Protein AF-0000000066115917 (afdb_homodimer)

Solvent-accessible surface area (backbone atoms only — not comparable to full-atom values): 18324 Å² total; per-residue (Å²): 130,66,67,65,58,53,52,50,52,55,49,51,35,50,51,53,24,38,53,52,45,23,69,76,66,63,39,46,58,45,72,60,54,67,45,59,52,72,75,45,76,56,96,54,30,35,33,27,35,58,51,84,79,58,59,51,49,31,39,32,43,48,77,53,40,45,39,40,31,35,76,51,72,34,78,56,72,41,45,55,53,78,76,54,49,69,44,38,52,52,36,38,49,46,37,40,75,24,65,30,52,22,33,34,39,41,31,32,57,81,72,74,43,39,32,39,44,42,50,67,56,52,52,50,49,33,72,73,66,70,51,61,58,47,46,47,66,54,46,72,73,73,34,51,70,60,52,75,36,93,95,66,22,51,44,54,68,58,50,53,52,52,50,52,53,50,63,70,70,104,130,66,66,66,59,50,54,48,51,55,50,51,34,51,52,53,25,39,53,53,44,23,68,74,68,63,38,45,59,46,71,60,56,67,46,60,51,73,75,43,77,55,94,55,30,36,34,29,36,58,51,84,78,57,59,49,50,32,39,32,42,48,77,52,41,45,38,39,31,37,79,52,71,33,79,56,73,40,46,56,53,79,76,55,48,70,44,37,52,51,37,38,49,46,37,40,76,25,64,30,50,22,34,34,39,43,33,32,58,81,72,75,43,39,33,40,45,42,51,67,56,53,52,51,48,33,73,73,66,71,53,62,59,46,46,47,67,55,46,72,74,72,34,52,71,61,50,76,35,93,97,67,25,51,44,54,68,60,50,54,51,54,51,52,52,50,62,71,71,104

InterPro domains:
  IPR004612 Holliday junction resolvase RecU [MF_00130] (1-170)
  IPR004612 Holliday junction resolvase RecU [PF03838] (7-161)
  IPR004612 Holliday junction resolvase RecU [cd22354] (10-164)
  IPR011335 Restriction endonuclease type II-like [SSF52980] (8-163)
  IPR011856 tRNA endonuclease-like domain superfamily [G3DSA:3.40.1350.10] (7-166)

Radius of gyration: 21.75 Å; Cα contacts (8 Å, |Δi|>4): 579; chains: 2; bounding box: 39×63×51 Å

Organism: Ureaplasma parvum serovar 3 (strain ATCC 700970) (NCBI:txid273119)

Nearest PDB structures (foldseek):
  1y1o-assembly1_D  TM=8.744E-01  e=2.842E-13  Geobacillus stearothermophilus
  2fco-assembly1_A  TM=8.350E-01  e=7.244E-12  Geobacillus kaustophilus HTA426
  1ob8-assembly1_A  TM=5.727E-01  e=3.811E-04  Saccharolobus solfataricus
  1ob9-assembly1_A-2  TM=5.437E-01  e=2.774E-04  Saccharolobus solfataricus
  1ob8-assembly2_B  TM=5.588E-01  e=7.662E-04  Saccha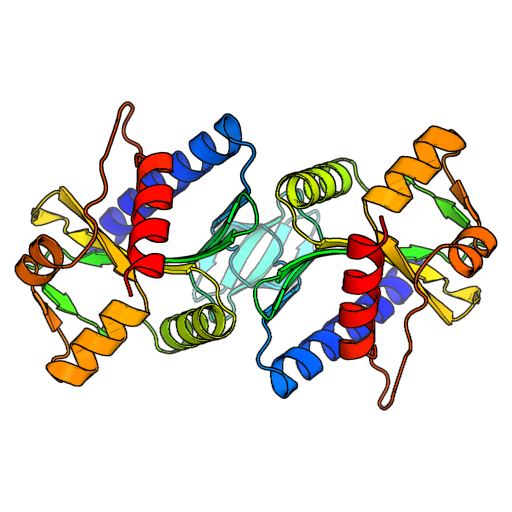rolobus solfataricus

Foldseek 3Di:
DCQVVVVVVVVVQAQVQQVVCCVVQVWFKDFDDFDWDFDDDDPNDTDTHTDDDQEAGMWIDDPHAIEGEHEEEDQDQKDFQVVQPPSHLVRLVVCVVVVHFYWYWYAHPNVRWIWIDTNVNVVVVCVVPVDRIGGNVCRVVPTHTWDADPPGHTPVVVVVVVSVVVVVVD/DCQVVVVVVVVVQAVVQQVVCCVVQVWFKDFDDFDWDFDDDDPNDTDTHTDDDQEAGMWIDDPHAIEGEHEEEDQDQKDFQVVQPPSHLVRLVVCVVVVHWYWYWYAHPNVRWIWIDTSVNVVVVCVVPVDRIGGNVCRVVPTHTWDADPPGHTPVVVVVVVSVVVVVVD

Sequence (340 aa):
MNNKNNGMHLEVLINKSISLFNLQYQAFFKKRCVDIIIKNIDNSYVQGKIKQKSETDYYGFYKGDYFDFEAKQTNKNSFLIKQIQPHQLAHLYLIHKNSGFSFLIICFINYNLYFIITFQQLINYYQKTKRKSIPFQWFKDQCIELEIIFPGVINFKKMINDLKLKYYDDMNNKNNGMHLEVLINKSISLFNLQYQAFFKKRCVDIIIKNIDNSYVQGKIKQKSETDYYGFYKGDYFDFEAKQTNKNSFLIKQIQPHQLAHLYLIHKNSGFSFLIICFINYNLYFIITFQQLINYYQKTKRKSIPFQWFKDQCIELEIIFPGVINFKKMINDLKLKYYDD

pLDDT: mean 94.61, std 9.77, range [35.84, 98.81]

Secondary structure (DSSP, 8-state):
--HHHHHHHHHHHHHHHHHHHHHHHT-EEEEPPP-EEEEEEETTEEEEEEPPP-S-SEEEEETTEEEEEEEEEESSSEEEGGGS-HHHHHHHHHHHHTT-EEEEEEEEGGGTEEEEEEHHHHHHHHHHH--SEEEHHHHHHHSEEPPEETTTEE-HHHHHHHHHHHHHH-/--HHHHHHHHHHHHHHHHHHHHHHHT-EEEEPPPPEEEEEEETTEEEEEEPPP-S-SEEEEETTEEEEEEEEEESSSEEEGGGS-HHHHHHHHHHHHTT-EEEEEEEEGGGTEEEEEEHHHHHHHHHHH--SEEEHHHHHHHSEEPPEETTTEE-HHHHHHHHHHHHHH-

Structure (mmCIF, N/CA/C/O backbone):
data_AF-0000000066115917-model_v1
#
loop_
_entity.id
_entity.type
_entity.pdbx_description
1 polymer 'Holliday junction resolvase RecU'
#
loop_
_atom_site.group_PDB
_atom_site.id
_atom_site.type_symbol
_atom_site.label_atom_id
_atom_site.label_alt_id
_atom_site.label_comp_id
_atom_site.label_asym_id
_atom_site.label_entity_id
_atom_site.label_seq_id
_atom_site.pdbx_PDB_ins_code
_atom_site.Cartn_x
_atom_site.Cartn_y
_atom_site.Cartn_z
_atom_site.occupancy
_atom_site.B_iso_or_equiv
_atom_site.auth_seq_id
_atom_site.auth_comp_id
_atom_site.auth_asym_id
_atom_site.auth_atom_id
_atom_site.pdbx_PDB_model_num
ATOM 1 N N . MET A 1 1 ? 10.43 -14.586 -31.125 1 37.12 1 MET A N 1
ATOM 2 C CA . MET A 1 1 ? 9.562 -13.484 -31.531 1 37.12 1 MET A CA 1
ATOM 3 C C . MET A 1 1 ? 8.289 -13.453 -30.672 1 37.12 1 MET A C 1
ATOM 5 O O . MET A 1 1 ? 7.812 -12.375 -30.312 1 37.12 1 MET A O 1
ATOM 9 N N . ASN A 1 2 ? 7.66 -14.641 -30.359 1 41.94 2 ASN A N 1
ATOM 10 C CA . ASN A 1 2 ? 6.32 -14.992 -29.906 1 41.94 2 ASN A CA 1
ATOM 11 C C . ASN A 1 2 ? 6.125 -14.688 -28.422 1 41.94 2 ASN A C 1
ATOM 13 O O . ASN A 1 2 ? 5.008 -14.414 -27.984 1 41.94 2 ASN A O 1
ATOM 17 N N . ASN A 1 3 ? 7.254 -14.703 -27.672 1 47.34 3 ASN A N 1
ATOM 18 C CA . ASN A 1 3 ? 7.152 -14.633 -26.219 1 47.34 3 ASN A CA 1
ATOM 19 C C . ASN A 1 3 ? 6.66 -13.266 -25.766 1 47.34 3 ASN A C 1
ATOM 21 O O . ASN A 1 3 ? 5.871 -13.164 -24.812 1 47.34 3 ASN A O 1
ATOM 25 N N . LYS A 1 4 ? 7.059 -12.211 -26.359 1 53.56 4 LYS A N 1
ATOM 26 C CA . LYS A 1 4 ? 6.684 -10.844 -25.984 1 53.56 4 LYS A CA 1
ATOM 27 C C . LYS A 1 4 ? 5.188 -10.617 -26.188 1 53.56 4 LYS A C 1
ATOM 29 O O . LYS A 1 4 ? 4.547 -9.953 -25.359 1 53.56 4 LYS A O 1
ATOM 34 N N . ASN A 1 5 ? 4.625 -11.18 -27.219 1 54.66 5 ASN A N 1
ATOM 35 C CA . ASN A 1 5 ? 3.213 -11.023 -27.547 1 54.66 5 ASN A CA 1
ATOM 36 C C . ASN A 1 5 ? 2.312 -11.68 -26.5 1 54.66 5 ASN A C 1
ATOM 38 O O . ASN A 1 5 ? 1.271 -11.125 -26.141 1 54.66 5 ASN A O 1
ATOM 42 N N . ASN A 1 6 ? 2.854 -12.859 -25.984 1 61.34 6 ASN A N 1
ATOM 43 C CA . ASN A 1 6 ? 2.035 -13.57 -25.016 1 61.34 6 ASN A CA 1
ATOM 44 C C . ASN A 1 6 ? 1.954 -12.82 -23.688 1 61.34 6 ASN A C 1
ATOM 46 O O . ASN A 1 6 ? 0.9 -12.789 -23.047 1 61.34 6 ASN A O 1
ATOM 50 N N . GLY A 1 7 ? 2.945 -12.141 -23.391 1 73.06 7 GLY A N 1
ATOM 51 C CA . GLY A 1 7 ? 2.945 -11.297 -22.203 1 73.06 7 GLY A CA 1
ATOM 52 C C . GLY A 1 7 ? 1.931 -10.172 -22.266 1 73.06 7 GLY A C 1
ATOM 53 O O . GLY A 1 7 ? 1.263 -9.867 -21.281 1 73.06 7 GLY A O 1
ATOM 54 N N . MET A 1 8 ? 1.738 -9.773 -23.422 1 79.88 8 MET A N 1
ATOM 55 C CA . MET A 1 8 ? 0.798 -8.68 -23.641 1 79.88 8 MET A CA 1
ATOM 56 C C . MET A 1 8 ? -0.641 -9.148 -23.469 1 79.88 8 MET A C 1
ATOM 58 O O . MET A 1 8 ? -1.468 -8.438 -22.906 1 79.88 8 MET A O 1
ATOM 62 N N . HIS A 1 9 ? -0.882 -10.398 -23.828 1 89.69 9 HIS A N 1
ATOM 63 C CA . HIS A 1 9 ? -2.24 -10.922 -23.703 1 89.69 9 HIS A CA 1
ATOM 64 C C . HIS A 1 9 ? -2.637 -11.102 -22.25 1 89.69 9 HIS A C 1
ATOM 66 O O . HIS A 1 9 ? -3.742 -10.734 -21.844 1 89.69 9 HIS A O 1
ATOM 72 N N . LEU A 1 10 ? -1.708 -11.656 -21.438 1 95.44 10 LEU A N 1
ATOM 73 C CA . LEU A 1 10 ? -1.977 -11.852 -20.016 1 95.44 10 LEU A CA 1
ATOM 74 C C . LEU A 1 10 ? -2.199 -10.516 -19.328 1 95.44 10 LEU A C 1
ATOM 76 O O . LEU A 1 10 ? -3.137 -10.367 -18.531 1 95.44 10 LEU A O 1
ATOM 80 N N . GLU A 1 11 ? -1.397 -9.578 -19.672 1 96.19 11 GLU A N 1
ATOM 81 C CA . GLU A 1 11 ? -1.521 -8.242 -19.094 1 96.19 11 GLU A CA 1
ATOM 82 C C . GLU A 1 11 ? -2.861 -7.605 -19.453 1 96.19 11 GLU A C 1
ATOM 84 O O . GLU A 1 11 ? -3.533 -7.027 -18.594 1 96.19 11 GLU A O 1
ATOM 89 N N . VAL A 1 12 ? -3.26 -7.672 -20.703 1 96.5 12 VAL A N 1
ATOM 90 C CA . VAL A 1 12 ? -4.531 -7.121 -21.172 1 96.5 12 VAL A CA 1
ATOM 91 C C . VAL A 1 12 ? -5.684 -7.781 -20.406 1 96.5 12 VAL A C 1
ATOM 93 O O . VAL A 1 12 ? -6.598 -7.098 -19.938 1 96.5 12 VAL A O 1
ATOM 96 N N . LEU A 1 13 ? -5.621 -9.125 -20.25 1 97.69 13 LEU A N 1
ATOM 97 C CA . LEU A 1 13 ? -6.645 -9.883 -19.547 1 97.69 13 LEU A CA 1
ATOM 98 C C . LEU A 1 13 ? -6.766 -9.398 -18.094 1 97.69 13 LEU A C 1
ATOM 100 O O . LEU A 1 13 ? -7.867 -9.102 -17.625 1 97.69 13 LEU A O 1
ATOM 104 N N . ILE A 1 14 ? -5.637 -9.266 -17.422 1 98.31 14 ILE A N 1
ATOM 105 C CA . ILE A 1 14 ? -5.629 -8.891 -16 1 98.31 14 ILE A CA 1
ATOM 106 C C . ILE A 1 14 ? -6.098 -7.445 -15.852 1 98.31 14 ILE A C 1
ATOM 108 O O . ILE A 1 14 ? -6.934 -7.148 -14.992 1 98.31 14 ILE A O 1
ATOM 112 N N . ASN A 1 15 ? -5.637 -6.562 -16.719 1 98.06 15 ASN A N 1
ATOM 113 C CA . ASN A 1 15 ? -6.016 -5.152 -16.641 1 98.06 15 ASN A CA 1
ATOM 114 C C . ASN A 1 15 ? -7.512 -4.961 -16.875 1 98.06 15 ASN A C 1
ATOM 116 O O . ASN A 1 15 ? -8.164 -4.191 -16.156 1 98.06 15 ASN A O 1
ATOM 120 N N . LYS A 1 16 ? -8.031 -5.652 -17.859 1 98.06 16 LYS A N 1
ATOM 121 C CA . LYS A 1 16 ? -9.469 -5.574 -18.125 1 98.06 16 LYS A CA 1
ATOM 122 C C . LYS A 1 16 ? -10.273 -6.125 -16.953 1 98.06 16 LYS A C 1
ATOM 124 O O . LYS A 1 16 ? -11.305 -5.562 -16.578 1 98.06 16 LYS A O 1
ATOM 129 N N . SER A 1 17 ? -9.812 -7.23 -16.359 1 98.62 17 SER A N 1
ATOM 130 C CA . SER A 1 17 ? -10.492 -7.859 -15.227 1 98.62 17 SER A CA 1
ATOM 131 C C . SER A 1 17 ? -10.508 -6.934 -14.016 1 98.62 17 SER A C 1
ATOM 133 O O . SER A 1 17 ? -11.539 -6.789 -13.352 1 98.62 17 SER A O 1
ATOM 135 N N . ILE A 1 18 ? -9.375 -6.293 -13.812 1 98.31 18 ILE A N 1
ATOM 136 C CA . ILE A 1 18 ? -9.242 -5.363 -12.695 1 98.31 18 ILE A CA 1
ATOM 137 C C . ILE A 1 18 ? -10.172 -4.172 -12.898 1 98.31 18 ILE A C 1
ATOM 139 O O . ILE A 1 18 ? -10.883 -3.77 -11.977 1 98.31 18 ILE A O 1
ATOM 143 N N . SER A 1 19 ? -10.172 -3.645 -14.094 1 97.94 19 SER A N 1
ATOM 144 C CA . SER A 1 19 ? -11 -2.482 -14.391 1 97.94 19 SER A CA 1
ATOM 145 C C . SER A 1 19 ? -12.477 -2.777 -14.141 1 97.94 19 SER A C 1
ATOM 147 O O . SER A 1 19 ? -13.164 -1.994 -13.492 1 97.94 19 SER A O 1
ATOM 149 N N . LEU A 1 20 ? -12.938 -3.898 -14.594 1 98 20 LEU A N 1
ATOM 150 C CA . LEU A 1 20 ? -14.336 -4.281 -14.422 1 98 20 LEU A CA 1
ATOM 151 C C . LEU A 1 20 ? -14.648 -4.543 -12.953 1 98 20 LEU A C 1
ATOM 153 O O . LEU A 1 20 ? -15.703 -4.145 -12.453 1 98 20 LEU A O 1
ATOM 157 N N . PHE A 1 21 ? -13.781 -5.176 -12.273 1 98.5 21 PHE A N 1
ATOM 158 C CA . PHE A 1 21 ? -14 -5.488 -10.859 1 98.5 21 PHE A CA 1
ATO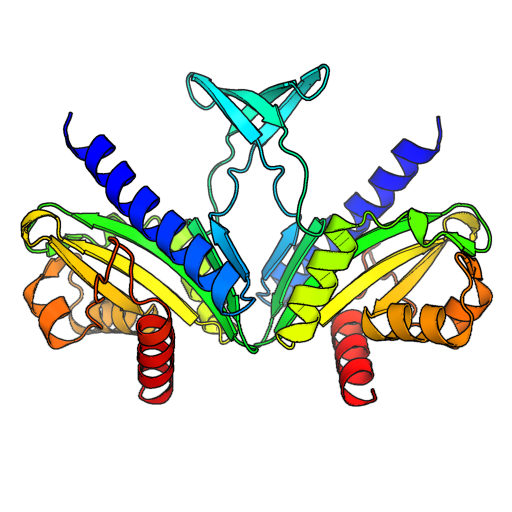M 159 C C . PHE A 1 21 ? -14.047 -4.215 -10.023 1 98.5 21 PHE A C 1
ATOM 161 O O . PHE A 1 21 ? -14.914 -4.062 -9.164 1 98.5 21 PHE A O 1
ATOM 168 N N . ASN A 1 22 ? -13.094 -3.359 -10.273 1 98.38 22 ASN A N 1
ATOM 169 C CA . ASN A 1 22 ? -13.07 -2.084 -9.57 1 98.38 22 ASN A CA 1
ATOM 170 C C . ASN A 1 22 ? -14.398 -1.337 -9.727 1 98.38 22 ASN A C 1
ATOM 172 O O . ASN A 1 22 ? -14.945 -0.82 -8.75 1 98.38 22 ASN A O 1
ATOM 176 N N . LEU A 1 23 ? -14.828 -1.271 -10.938 1 97.31 23 LEU A N 1
ATOM 177 C CA . LEU A 1 23 ? -16.062 -0.54 -11.25 1 97.31 23 LEU A CA 1
ATOM 178 C C . LEU A 1 23 ? -17.266 -1.184 -10.57 1 97.31 23 LEU A C 1
ATOM 180 O O . LEU A 1 23 ? -18.078 -0.49 -9.969 1 97.31 23 LEU A O 1
ATOM 184 N N . GLN A 1 24 ? -17.375 -2.475 -10.547 1 97.31 24 GLN A N 1
ATOM 185 C CA . GLN A 1 24 ? -18.547 -3.207 -10.078 1 97.31 24 GLN A CA 1
ATOM 186 C C . GLN A 1 24 ? -18.594 -3.24 -8.555 1 97.31 24 GLN A C 1
ATOM 188 O O . GLN A 1 24 ? -19.672 -3.184 -7.957 1 97.31 24 GLN A O 1
ATOM 193 N N . TYR A 1 25 ? -17.422 -3.303 -7.941 1 97.94 25 TYR A N 1
ATOM 194 C CA . TYR A 1 25 ? -17.422 -3.582 -6.512 1 97.94 25 TYR A CA 1
ATOM 195 C C . TYR A 1 25 ? -16.75 -2.453 -5.738 1 97.94 25 TYR A C 1
ATOM 197 O O . TYR A 1 25 ? -16.531 -2.566 -4.527 1 97.94 25 TYR A O 1
ATOM 205 N N . GLN A 1 26 ? -16.344 -1.363 -6.375 1 97.38 26 GLN A N 1
ATOM 206 C CA . GLN A 1 26 ? -15.664 -0.231 -5.754 1 97.38 26 GLN A CA 1
ATOM 207 C C . GLN A 1 26 ? -14.391 -0.68 -5.035 1 97.38 26 GLN A C 1
ATOM 209 O O . GLN A 1 26 ? -14.164 -0.314 -3.879 1 97.38 26 GLN A O 1
ATOM 214 N N . ALA A 1 27 ? -13.688 -1.571 -5.676 1 98.38 27 ALA A N 1
ATOM 215 C CA . ALA A 1 27 ? -12.391 -2.043 -5.188 1 98.38 27 ALA A CA 1
ATOM 216 C C . ALA A 1 27 ? -11.25 -1.199 -5.75 1 98.38 27 ALA A C 1
ATOM 218 O O . ALA A 1 27 ? -11.477 -0.324 -6.59 1 98.38 27 ALA A O 1
ATOM 219 N N . PHE A 1 28 ? -10.141 -1.394 -5.16 1 98.38 28 PHE A N 1
ATOM 220 C CA . PHE A 1 28 ? -8.953 -0.727 -5.684 1 98.38 28 PHE A CA 1
ATOM 221 C C . PHE A 1 28 ? -7.871 -1.742 -6.035 1 98.38 28 PHE A C 1
ATOM 223 O O . PHE A 1 28 ? -7.199 -2.275 -5.148 1 98.38 28 PHE A O 1
ATOM 230 N N . PHE A 1 29 ? -7.695 -2.029 -7.285 1 98.5 29 PHE A N 1
ATOM 231 C CA . PHE A 1 29 ? -6.602 -2.805 -7.855 1 98.5 29 PHE A CA 1
ATOM 232 C C . PHE A 1 29 ? -5.938 -2.047 -9 1 98.5 29 PHE A C 1
ATOM 234 O O . PHE A 1 29 ? -6.605 -1.354 -9.766 1 98.5 29 PHE A O 1
ATOM 241 N N . LYS A 1 30 ? -4.637 -2.238 -9.133 1 97.12 30 LYS A N 1
ATOM 242 C CA . LYS A 1 30 ? -3.926 -1.502 -10.18 1 97.12 30 LYS A CA 1
ATOM 243 C C . LYS A 1 30 ? -2.584 -2.158 -10.5 1 97.12 30 LYS A C 1
ATOM 245 O O . LYS A 1 30 ? -1.953 -2.75 -9.617 1 97.12 30 LYS A O 1
ATOM 250 N N . LYS A 1 31 ? -2.293 -2.025 -11.766 1 97.31 31 LYS A N 1
ATOM 251 C CA . LYS A 1 31 ? -0.907 -2.309 -12.133 1 97.31 31 LYS A CA 1
ATOM 252 C C . LYS A 1 31 ? 0.024 -1.2 -11.648 1 97.31 31 LYS A C 1
ATOM 254 O O . LYS A 1 31 ? -0.279 -0.016 -11.805 1 97.31 31 LYS A O 1
ATOM 259 N N . ARG A 1 32 ? 1.188 -1.581 -11.062 1 96.88 32 ARG A N 1
ATOM 260 C CA . ARG A 1 32 ? 2.16 -0.594 -10.602 1 96.88 32 ARG A CA 1
ATOM 261 C C . ARG A 1 32 ? 2.787 0.147 -11.781 1 96.88 32 ARG A C 1
ATOM 263 O O . ARG A 1 32 ? 3.102 -0.46 -12.805 1 96.88 32 ARG A O 1
ATOM 270 N N . CYS A 1 33 ? 2.969 1.467 -11.562 1 95.31 33 CYS A N 1
ATOM 271 C CA . CYS A 1 33 ? 3.67 2.266 -12.562 1 95.31 33 CYS A CA 1
ATOM 272 C C . CYS A 1 33 ? 5.164 1.964 -12.555 1 95.31 33 CYS A C 1
ATOM 274 O O . CYS A 1 33 ? 5.719 1.601 -11.516 1 95.31 33 CYS A O 1
ATOM 276 N N . VAL A 1 34 ? 5.68 2.125 -13.664 1 93.5 34 VAL A N 1
ATOM 277 C CA . VAL A 1 34 ? 7.121 1.921 -13.773 1 93.5 34 VAL A CA 1
ATOM 278 C C . VAL A 1 34 ? 7.859 3.047 -13.047 1 93.5 34 VAL A C 1
ATOM 280 O O . VAL A 1 34 ? 7.488 4.215 -13.164 1 93.5 34 VAL A O 1
ATOM 283 N N . ASP A 1 35 ? 8.852 2.727 -12.328 1 94.31 35 ASP A N 1
ATOM 284 C CA . ASP A 1 35 ? 9.672 3.709 -11.625 1 94.31 35 ASP A CA 1
ATOM 285 C C . ASP A 1 35 ? 10.672 4.367 -12.57 1 94.31 35 ASP A C 1
ATOM 287 O O . ASP A 1 35 ? 11.586 3.707 -13.078 1 94.31 35 ASP A O 1
ATOM 291 N N . ILE A 1 36 ? 10.508 5.656 -12.773 1 94.5 36 ILE A N 1
ATOM 292 C CA . ILE A 1 36 ? 11.336 6.371 -13.734 1 94.5 36 ILE A CA 1
ATOM 293 C C . ILE A 1 36 ? 12.039 7.535 -13.039 1 94.5 36 ILE A C 1
ATOM 295 O O . ILE A 1 36 ? 11.398 8.336 -12.359 1 94.5 36 ILE A O 1
ATOM 299 N N . ILE A 1 37 ? 13.336 7.551 -13.086 1 94.62 37 ILE A N 1
ATOM 300 C CA . ILE A 1 37 ? 14.086 8.734 -12.672 1 94.62 37 ILE A CA 1
ATOM 301 C C . ILE A 1 37 ? 13.977 9.812 -13.75 1 94.62 37 ILE A C 1
ATOM 303 O O . ILE A 1 37 ? 14.586 9.703 -14.812 1 94.62 37 ILE A O 1
ATOM 307 N N . ILE A 1 38 ? 13.289 10.781 -13.492 1 93.69 38 ILE A N 1
ATOM 308 C CA . ILE A 1 38 ? 13.047 11.836 -14.469 1 93.69 38 ILE A CA 1
ATOM 309 C C . ILE A 1 38 ? 14.273 12.727 -14.586 1 93.69 38 ILE A C 1
ATOM 311 O O . ILE A 1 38 ? 14.758 13.266 -13.586 1 93.69 38 ILE A O 1
ATOM 315 N N . LYS A 1 39 ? 14.766 12.93 -15.734 1 94.38 39 LYS A N 1
ATOM 316 C CA . LYS A 1 39 ? 15.945 13.75 -16 1 94.38 39 LYS A CA 1
ATOM 317 C C . LYS A 1 39 ? 15.555 15.148 -16.469 1 94.38 39 LYS A C 1
ATOM 319 O O . LYS A 1 39 ? 16.25 16.125 -16.172 1 94.38 39 LYS A O 1
ATOM 324 N N . ASN A 1 40 ? 14.547 15.164 -17.297 1 92.88 40 ASN A N 1
ATOM 325 C CA . ASN A 1 40 ? 14.039 16.422 -17.828 1 92.88 40 ASN A CA 1
ATOM 326 C C . ASN A 1 40 ? 12.516 16.406 -17.969 1 92.88 40 ASN A C 1
ATOM 328 O O . ASN A 1 40 ? 11.93 15.375 -18.297 1 92.88 40 ASN A O 1
ATOM 332 N N . ILE A 1 41 ? 11.953 17.531 -17.688 1 91.38 41 ILE A N 1
ATOM 333 C CA . ILE A 1 41 ? 10.508 17.672 -17.844 1 91.38 41 ILE A CA 1
ATOM 334 C C . ILE A 1 41 ? 10.195 18.938 -18.625 1 91.38 41 ILE A C 1
ATOM 336 O O . ILE A 1 41 ? 10.789 20 -18.375 1 91.38 41 ILE A O 1
ATOM 340 N N . ASP A 1 42 ? 9.391 18.781 -19.672 1 91.88 42 ASP A N 1
ATOM 341 C CA . ASP A 1 42 ? 8.914 19.906 -20.453 1 91.88 42 ASP A CA 1
ATOM 342 C C . ASP A 1 42 ? 7.422 19.766 -20.75 1 91.88 42 ASP A C 1
ATOM 344 O O . ASP A 1 42 ? 7.023 19 -21.625 1 91.88 42 ASP A O 1
ATOM 348 N N . ASN A 1 43 ? 6.59 20.594 -20.172 1 90.88 43 ASN A N 1
ATOM 349 C CA . ASN A 1 43 ? 5.148 20.594 -20.391 1 90.88 43 ASN A CA 1
ATOM 350 C C . ASN A 1 43 ? 4.559 19.203 -20.25 1 90.88 43 ASN A C 1
ATOM 352 O O . ASN A 1 43 ? 3.883 18.719 -21.156 1 90.88 43 ASN A O 1
ATOM 356 N N . SER A 1 44 ? 4.879 18.469 -19.344 1 89.38 44 SER A N 1
ATOM 357 C CA . SER A 1 44 ? 4.363 17.156 -18.969 1 89.38 44 SER A CA 1
ATOM 358 C C . SER A 1 44 ? 5.047 16.047 -19.766 1 89.38 44 SER A C 1
ATOM 360 O O . SER A 1 44 ? 4.754 14.859 -19.578 1 89.38 44 SER A O 1
ATOM 362 N N . TYR A 1 45 ? 5.914 16.547 -20.688 1 92.31 45 TYR A N 1
ATOM 363 C CA . TYR A 1 45 ? 6.742 15.547 -21.359 1 92.31 45 TYR A CA 1
ATOM 364 C C . TYR A 1 45 ? 8.039 15.305 -20.594 1 92.31 45 TYR A C 1
ATOM 366 O O . TYR A 1 45 ? 8.68 16.25 -20.125 1 92.31 45 TYR A O 1
ATOM 374 N N . VAL A 1 46 ? 8.391 13.984 -20.531 1 93.25 46 VAL A N 1
ATOM 375 C CA . VAL A 1 46 ? 9.531 13.695 -19.672 1 93.25 46 VAL A CA 1
ATOM 376 C C . VAL A 1 46 ? 10.547 12.852 -20.422 1 93.25 46 VAL A C 1
ATOM 378 O O . VAL A 1 46 ? 10.188 12.117 -21.359 1 93.25 46 VAL A O 1
ATOM 381 N N . GLN A 1 47 ? 11.711 13.094 -20.078 1 95.19 47 GLN A N 1
ATOM 382 C CA . GLN A 1 47 ? 12.82 12.195 -20.375 1 95.19 47 GLN A CA 1
ATOM 383 C C . GLN A 1 47 ? 13.43 11.641 -19.094 1 95.19 47 GLN A C 1
ATOM 385 O O . GLN A 1 47 ? 13.633 12.383 -18.125 1 95.19 47 GLN A O 1
ATOM 390 N N . GLY A 1 48 ? 13.57 10.367 -19.125 1 95.25 48 GLY A N 1
ATOM 391 C CA . GLY A 1 48 ? 14.109 9.766 -17.906 1 95.25 48 GLY A CA 1
ATOM 392 C C . GLY A 1 48 ? 14.656 8.367 -18.125 1 95.25 48 GLY A C 1
ATOM 393 O O . GLY A 1 48 ? 14.781 7.914 -19.266 1 95.25 48 GLY A O 1
ATOM 394 N N . LYS A 1 49 ? 15.078 7.809 -17.016 1 96 49 LYS A N 1
ATOM 395 C CA . LYS A 1 49 ? 1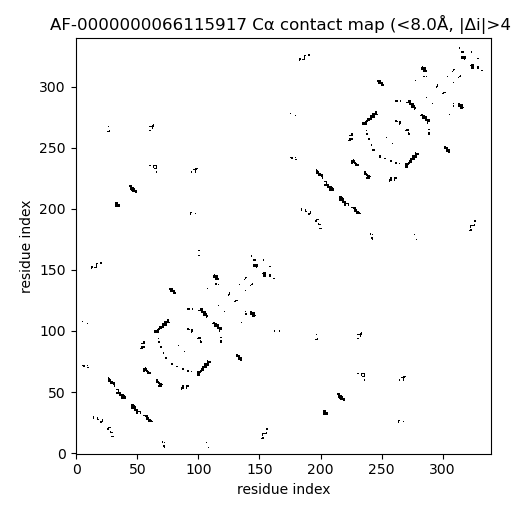5.617 6.453 -17.031 1 96 49 LYS A CA 1
ATOM 396 C C . LYS A 1 49 ? 14.812 5.535 -16.109 1 96 49 LYS A C 1
ATOM 398 O O . LYS A 1 49 ? 14.516 5.891 -14.969 1 96 49 LYS A O 1
ATOM 403 N N . ILE A 1 50 ? 14.469 4.371 -16.641 1 94 50 ILE A N 1
ATOM 404 C CA . ILE A 1 50 ? 13.711 3.391 -15.875 1 94 50 ILE A CA 1
ATOM 405 C C . ILE A 1 50 ? 14.594 2.812 -14.773 1 94 50 ILE A C 1
ATOM 407 O O . ILE A 1 50 ? 15.734 2.418 -15.023 1 94 50 ILE A O 1
ATOM 411 N N . LYS A 1 51 ? 14.008 2.842 -13.547 1 92.81 51 LYS A N 1
ATOM 412 C CA . LYS A 1 51 ? 14.695 2.205 -12.422 1 92.81 51 LYS A CA 1
ATOM 413 C C . LYS A 1 51 ? 14.383 0.713 -12.367 1 92.81 51 LYS A C 1
ATOM 415 O O . LYS A 1 51 ? 13.328 0.275 -12.828 1 92.81 51 LYS A O 1
ATOM 420 N N . GLN A 1 52 ? 15.312 -0.007 -11.727 1 87.62 52 GLN A N 1
ATOM 421 C CA . GLN A 1 52 ? 15.078 -1.431 -11.508 1 87.62 52 GLN A CA 1
ATOM 422 C C . GLN A 1 52 ? 13.875 -1.655 -10.594 1 87.62 52 GLN A C 1
ATOM 424 O O . GLN A 1 52 ? 13.734 -0.981 -9.57 1 87.62 52 GLN A O 1
ATOM 429 N N . LYS A 1 53 ? 13.102 -2.621 -10.984 1 86.12 53 LYS A N 1
ATOM 430 C CA . LYS A 1 53 ? 11.891 -2.957 -10.242 1 86.12 53 LYS A CA 1
ATOM 431 C C . LYS A 1 53 ? 12.234 -3.609 -8.906 1 86.12 53 LYS A C 1
ATOM 433 O O . LYS A 1 53 ? 13.18 -4.398 -8.812 1 86.12 53 LYS A O 1
ATOM 438 N N . SER A 1 54 ? 11.352 -3.246 -7.824 1 89.88 54 SER A N 1
ATOM 439 C CA . SER A 1 54 ? 11.555 -3.889 -6.527 1 89.88 54 SER A CA 1
ATOM 440 C C . SER A 1 54 ? 10.289 -4.578 -6.047 1 89.88 54 SER A C 1
ATOM 442 O O . SER A 1 54 ? 10.328 -5.379 -5.109 1 89.88 54 SER A O 1
ATOM 444 N N . GLU A 1 55 ? 9.188 -4.27 -6.703 1 96.44 55 GLU A N 1
ATOM 445 C CA . GLU A 1 55 ? 7.898 -4.809 -6.277 1 96.44 55 GLU A CA 1
ATOM 446 C C . GLU A 1 55 ? 7.273 -5.676 -7.363 1 96.44 55 GLU A C 1
ATOM 448 O O . GLU A 1 55 ? 7.801 -5.758 -8.477 1 96.44 55 GLU A O 1
ATOM 453 N N . THR A 1 56 ? 6.234 -6.371 -7.035 1 98.06 56 THR A N 1
ATOM 454 C CA . THR A 1 56 ? 5.438 -7.102 -8.008 1 98.06 56 THR A CA 1
ATOM 455 C C . THR A 1 56 ? 4.66 -6.141 -8.906 1 98.06 56 THR A C 1
ATOM 457 O O . THR A 1 56 ? 4.598 -4.941 -8.625 1 98.06 56 THR A O 1
ATOM 460 N N . ASP A 1 57 ? 3.992 -6.66 -9.891 1 96.94 57 ASP A N 1
ATOM 461 C CA . ASP A 1 57 ? 3.396 -5.84 -10.938 1 96.94 57 ASP A CA 1
ATOM 462 C C . ASP A 1 57 ? 2.041 -5.289 -10.508 1 96.94 57 ASP A C 1
ATOM 464 O O . ASP A 1 57 ? 1.612 -4.234 -10.977 1 96.94 57 ASP A O 1
ATOM 468 N N . TYR A 1 58 ? 1.348 -6.043 -9.594 1 98.5 58 TYR A N 1
ATOM 469 C CA . TYR A 1 58 ? -0.031 -5.668 -9.297 1 98.5 58 TYR A CA 1
ATOM 470 C C . TYR A 1 58 ? -0.267 -5.609 -7.793 1 98.5 58 TYR A C 1
ATOM 472 O O . TYR A 1 58 ? 0.358 -6.352 -7.031 1 98.5 58 TYR A O 1
ATOM 480 N N . TYR A 1 59 ? -1.129 -4.73 -7.418 1 98.56 59 TYR A N 1
ATOM 481 C CA . TYR A 1 59 ? -1.582 -4.68 -6.031 1 98.56 59 TYR A CA 1
ATOM 482 C C . TYR A 1 59 ? -3.01 -4.148 -5.945 1 98.56 59 TYR A C 1
ATOM 484 O O . TYR A 1 59 ? -3.553 -3.646 -6.93 1 98.56 59 TYR A O 1
ATOM 492 N N . GLY A 1 60 ? -3.604 -4.391 -4.777 1 98.25 60 GLY A N 1
ATOM 493 C CA . GLY A 1 60 ? -4.969 -3.918 -4.594 1 98.25 60 GLY A CA 1
ATOM 494 C C . GLY A 1 60 ? -5.453 -4.039 -3.162 1 98.25 60 GLY A C 1
ATOM 495 O O . GLY A 1 60 ? -4.75 -4.578 -2.307 1 98.25 60 GLY A O 1
ATOM 496 N N . PHE A 1 61 ? -6.555 -3.461 -2.959 1 98.19 61 PHE A N 1
ATOM 497 C CA . PHE A 1 61 ? -7.191 -3.361 -1.652 1 98.19 61 PHE A CA 1
ATOM 498 C C . PHE A 1 61 ? -8.711 -3.457 -1.781 1 98.19 61 PHE A C 1
ATOM 500 O O . PHE A 1 61 ? -9.312 -2.75 -2.588 1 98.19 61 PHE A O 1
ATOM 507 N N . TYR A 1 62 ? -9.281 -4.422 -1.044 1 98.31 62 TYR A N 1
ATOM 508 C CA . TYR A 1 62 ? -10.711 -4.684 -1.158 1 98.31 62 TYR A CA 1
ATOM 509 C C . TYR A 1 62 ? -11.266 -5.23 0.15 1 98.31 62 TYR A C 1
ATOM 511 O O . TYR A 1 62 ? -10.789 -6.242 0.666 1 98.31 62 TYR A O 1
ATOM 519 N N . LYS A 1 63 ? -12.188 -4.547 0.729 1 97.31 63 LYS A N 1
ATOM 520 C CA . LYS A 1 63 ? -12.906 -4.941 1.934 1 97.31 63 LYS A CA 1
ATOM 521 C C . LYS A 1 63 ? -11.945 -5.32 3.053 1 97.31 63 LYS A C 1
ATOM 523 O O . LYS A 1 63 ? -12.078 -6.387 3.658 1 97.31 63 LYS A O 1
ATOM 528 N N . GLY A 1 64 ? -10.906 -4.57 3.24 1 97.31 64 GLY A N 1
ATOM 529 C CA . GLY A 1 64 ? -10.008 -4.738 4.375 1 97.31 64 GLY A CA 1
ATOM 530 C C . GLY A 1 64 ? -8.812 -5.617 4.07 1 97.31 64 GLY A C 1
ATOM 531 O O . GLY A 1 64 ? -7.934 -5.793 4.914 1 97.31 64 GLY A O 1
ATOM 532 N N . ASP A 1 65 ? -8.805 -6.133 2.838 1 97.69 65 ASP A N 1
ATOM 533 C CA . ASP A 1 65 ? -7.734 -7.062 2.488 1 97.69 65 ASP A CA 1
ATOM 534 C C . ASP A 1 65 ? -6.781 -6.445 1.465 1 97.69 65 ASP A C 1
ATOM 536 O O . ASP A 1 65 ? -7.223 -5.777 0.528 1 97.69 65 ASP A O 1
ATOM 540 N N . TYR A 1 66 ? -5.488 -6.676 1.729 1 98.31 66 TYR A N 1
ATOM 541 C CA . TYR A 1 66 ? -4.457 -6.223 0.803 1 98.31 66 TYR A CA 1
ATOM 542 C C . TYR A 1 66 ? -3.947 -7.371 -0.054 1 98.31 66 TYR A C 1
ATOM 544 O O . TYR A 1 66 ? -3.678 -8.461 0.456 1 98.31 66 TYR A O 1
ATOM 552 N N . PHE A 1 67 ? -3.891 -7.109 -1.373 1 98.62 67 PHE A N 1
ATOM 553 C CA . PHE A 1 67 ? -3.447 -8.094 -2.35 1 98.62 67 PHE A CA 1
ATOM 554 C C . PHE A 1 67 ? -2.219 -7.598 -3.102 1 98.62 67 PHE A C 1
ATOM 556 O O . PHE A 1 67 ? -2.141 -6.426 -3.469 1 98.62 67 PHE A O 1
ATOM 563 N N . ASP A 1 68 ? -1.244 -8.414 -3.297 1 98.69 68 ASP A N 1
ATOM 564 C CA . ASP A 1 68 ? -0.016 -8.133 -4.031 1 98.69 68 ASP A CA 1
ATOM 565 C C . ASP A 1 68 ? 0.418 -9.336 -4.863 1 98.69 68 ASP A C 1
ATOM 567 O O . ASP A 1 68 ? 0.587 -10.438 -4.328 1 98.69 68 ASP A O 1
ATOM 571 N N . PHE A 1 69 ? 0.563 -9.078 -6.262 1 98.81 69 PHE A N 1
ATOM 572 C CA . PHE A 1 69 ? 0.811 -10.297 -7.027 1 98.81 69 PHE A CA 1
ATOM 573 C C . PHE A 1 69 ? 1.566 -9.984 -8.312 1 98.81 69 PHE A C 1
ATOM 575 O O . PHE A 1 69 ? 1.608 -8.828 -8.75 1 98.81 69 PHE A O 1
ATOM 582 N N . GLU A 1 70 ? 2.172 -10.969 -8.82 1 98.38 70 GLU A N 1
ATOM 583 C CA . GLU A 1 70 ? 2.914 -10.992 -10.078 1 98.38 70 GLU A CA 1
ATOM 584 C C . GLU A 1 70 ? 2.293 -11.969 -11.07 1 98.38 70 GLU A C 1
ATOM 586 O O . GLU A 1 70 ? 1.766 -13.016 -10.672 1 98.38 70 GLU A O 1
ATOM 591 N N . ALA A 1 71 ? 2.301 -11.57 -12.32 1 98.31 71 ALA A N 1
ATOM 592 C CA . ALA A 1 71 ? 1.788 -12.461 -13.359 1 98.31 71 ALA A CA 1
ATOM 593 C C . ALA A 1 71 ? 2.916 -12.969 -14.25 1 98.31 71 ALA A C 1
ATOM 595 O O . ALA A 1 71 ? 3.797 -12.203 -14.648 1 98.31 71 ALA A O 1
ATOM 596 N N . LYS A 1 72 ? 2.951 -14.234 -14.531 1 98 72 LYS A N 1
ATOM 597 C CA . LYS A 1 72 ? 3.912 -14.898 -15.414 1 98 72 LYS A CA 1
ATOM 598 C C . LYS A 1 72 ? 3.215 -15.867 -16.359 1 98 72 LYS A C 1
ATOM 600 O O . LYS A 1 72 ? 2.053 -16.219 -16.141 1 98 72 LYS A O 1
ATOM 605 N N . GLN A 1 73 ? 3.902 -16.234 -17.406 1 97.56 73 GLN A N 1
ATOM 606 C CA . GLN A 1 73 ? 3.357 -17.219 -18.344 1 97.56 73 GLN A CA 1
ATOM 607 C C . GLN A 1 73 ? 4.441 -18.188 -18.812 1 97.56 73 GLN A C 1
ATOM 609 O O . GLN A 1 73 ? 5.633 -17.891 -18.703 1 97.56 73 GLN A O 1
ATOM 614 N N . THR A 1 74 ? 4.023 -19.312 -19.234 1 97.56 74 THR A N 1
ATOM 615 C CA . THR A 1 74 ? 4.926 -20.297 -19.812 1 97.56 74 THR A CA 1
ATOM 616 C C . THR A 1 74 ? 4.246 -21.047 -20.953 1 97.56 74 THR A C 1
ATOM 618 O O . THR A 1 74 ? 3.035 -21.281 -20.922 1 97.56 74 THR A O 1
ATOM 621 N N . ASN A 1 75 ? 4.992 -21.406 -21.984 1 96.31 75 ASN A N 1
ATOM 622 C CA . ASN A 1 75 ? 4.504 -22.25 -23.078 1 96.31 75 ASN A CA 1
ATOM 623 C C . ASN A 1 75 ? 4.961 -23.703 -22.906 1 96.31 75 ASN A C 1
ATOM 625 O O . ASN A 1 75 ? 4.832 -24.5 -23.828 1 96.31 75 ASN A O 1
ATOM 629 N N . LYS A 1 76 ? 5.566 -23.969 -21.734 1 97 76 LYS A N 1
ATOM 630 C CA . LYS A 1 76 ? 6.023 -25.312 -21.391 1 97 76 LYS A CA 1
ATOM 631 C C . LYS A 1 76 ? 5.023 -26.016 -20.484 1 97 76 LYS A C 1
ATOM 633 O O . LYS A 1 76 ? 3.998 -25.453 -20.109 1 97 76 LYS A O 1
ATOM 638 N N . ASN A 1 77 ? 5.348 -27.328 -20.172 1 97.81 77 ASN A N 1
ATOM 639 C CA . ASN A 1 77 ? 4.484 -28.109 -19.297 1 97.81 77 ASN A CA 1
ATOM 640 C C . ASN A 1 77 ? 4.902 -27.969 -17.828 1 97.81 77 ASN A C 1
ATOM 642 O O . ASN A 1 77 ? 4.562 -28.828 -17.016 1 97.81 77 ASN A O 1
ATOM 646 N N . SER A 1 78 ? 5.707 -26.984 -17.562 1 98.44 78 SER A N 1
ATOM 647 C CA . SER A 1 78 ? 6.129 -26.641 -16.203 1 98.44 78 SER A CA 1
ATOM 648 C C . SER A 1 78 ? 6.5 -25.172 -16.078 1 98.44 78 SER A C 1
ATOM 650 O O . SER A 1 78 ? 6.715 -24.5 -17.094 1 98.44 78 SER A O 1
ATOM 652 N N . PHE A 1 79 ? 6.457 -24.75 -14.906 1 98.69 79 PHE A N 1
ATOM 653 C CA . PHE A 1 79 ? 6.855 -23.375 -14.609 1 98.69 79 PHE A CA 1
ATOM 654 C C . PHE A 1 79 ? 8.195 -23.344 -13.883 1 98.69 79 PHE A C 1
ATOM 656 O O . PHE A 1 79 ? 8.352 -23.969 -12.836 1 98.69 79 PHE A O 1
ATOM 663 N N . LEU A 1 80 ? 9.133 -22.594 -14.461 1 98.38 80 LEU A N 1
ATOM 664 C CA . LEU A 1 80 ? 10.438 -22.469 -13.836 1 98.38 80 LEU A CA 1
ATOM 665 C C . LEU A 1 80 ? 10.422 -21.406 -12.75 1 98.38 80 LEU A C 1
ATOM 667 O O . LEU A 1 80 ? 10.086 -20.25 -13.023 1 98.38 80 LEU A O 1
ATOM 671 N N . ILE A 1 81 ? 10.859 -21.75 -11.562 1 98.12 81 ILE A N 1
ATOM 672 C CA . ILE A 1 81 ? 10.844 -20.844 -10.422 1 98.12 81 ILE A CA 1
ATOM 673 C C . ILE A 1 81 ? 11.781 -19.672 -10.695 1 98.12 81 ILE A C 1
ATOM 675 O O . ILE A 1 81 ? 11.508 -18.531 -10.273 1 98.12 81 ILE A O 1
ATOM 679 N N . LYS A 1 82 ? 12.82 -19.797 -11.492 1 97 82 LYS A N 1
ATOM 680 C CA . LYS A 1 82 ? 13.805 -18.766 -11.82 1 97 82 LYS A CA 1
ATOM 681 C C . LYS A 1 82 ? 13.156 -17.625 -12.602 1 97 82 LYS A C 1
ATOM 683 O O . LYS A 1 82 ? 13.758 -16.562 -12.758 1 97 82 LYS A O 1
ATOM 688 N N . GLN A 1 83 ? 11.945 -17.875 -13.141 1 97.25 83 GLN A N 1
ATOM 689 C CA . GLN A 1 83 ? 11.211 -16.812 -13.828 1 97.25 83 GLN A CA 1
ATOM 690 C C . GLN A 1 83 ? 10.758 -15.727 -12.852 1 97.25 83 GLN A C 1
ATOM 692 O O . GLN A 1 83 ? 10.391 -14.625 -13.266 1 97.25 83 GLN A O 1
ATOM 697 N N . ILE A 1 84 ? 10.742 -16.078 -11.617 1 97.56 84 ILE A N 1
ATOM 698 C CA . ILE A 1 84 ? 10.453 -15.102 -10.578 1 97.56 84 ILE A CA 1
ATOM 699 C C . ILE A 1 84 ? 11.758 -14.43 -10.141 1 97.56 84 ILE A C 1
ATOM 701 O O . ILE A 1 84 ? 12.625 -15.07 -9.547 1 97.56 84 ILE A O 1
ATOM 705 N N . GLN A 1 85 ? 11.859 -13.141 -10.406 1 96.75 85 GLN A N 1
ATOM 706 C CA . GLN A 1 85 ? 13.078 -12.438 -10.008 1 96.75 85 GLN A CA 1
ATOM 707 C C . GLN A 1 85 ? 13.211 -12.383 -8.492 1 96.75 85 GLN A C 1
ATOM 709 O O . GLN A 1 85 ? 12.211 -12.297 -7.781 1 96.75 85 GLN A O 1
ATOM 714 N N . PRO A 1 86 ? 14.43 -12.367 -7.973 1 96.56 86 PRO A N 1
ATOM 715 C CA . PRO A 1 86 ? 14.648 -12.344 -6.523 1 96.56 86 PRO A CA 1
ATOM 716 C C . PRO A 1 86 ? 13.914 -11.203 -5.832 1 96.56 86 PRO A C 1
ATOM 718 O O . PRO A 1 86 ? 13.352 -11.391 -4.75 1 96.56 86 PRO A O 1
ATOM 721 N N . HIS A 1 87 ? 13.859 -10.008 -6.457 1 96.69 87 HIS A N 1
ATOM 722 C CA . HIS A 1 87 ? 13.188 -8.875 -5.832 1 96.69 87 HIS A CA 1
ATOM 723 C C . HIS A 1 87 ? 11.68 -9.086 -5.762 1 96.69 87 HIS A C 1
ATOM 725 O O . HIS A 1 87 ? 11.031 -8.625 -4.828 1 96.69 87 HIS A O 1
ATOM 731 N N . GLN A 1 88 ? 11.133 -9.773 -6.812 1 97.38 88 GLN A N 1
ATOM 732 C CA . GLN A 1 88 ? 9.711 -10.094 -6.781 1 97.38 88 GLN A CA 1
ATOM 733 C C . GLN A 1 88 ? 9.383 -11.047 -5.633 1 97.38 88 GLN A C 1
ATOM 735 O O . GLN A 1 88 ? 8.406 -10.852 -4.914 1 97.38 88 GLN A O 1
ATOM 740 N N . LEU A 1 89 ? 10.266 -12.07 -5.445 1 97.62 89 LEU A N 1
ATOM 741 C CA . LEU A 1 89 ? 10.086 -13.031 -4.367 1 97.62 89 LEU A CA 1
ATOM 742 C C . LEU A 1 89 ? 10.211 -12.359 -3.006 1 97.62 89 LEU A C 1
ATOM 744 O O . LEU A 1 89 ? 9.43 -12.633 -2.096 1 97.62 89 LEU A O 1
ATOM 748 N N . ALA A 1 90 ? 11.195 -11.516 -2.855 1 97.69 90 ALA A N 1
ATOM 749 C CA . ALA A 1 90 ? 11.398 -10.789 -1.605 1 97.69 90 ALA A CA 1
ATOM 750 C C . ALA A 1 90 ? 10.188 -9.93 -1.268 1 97.69 90 ALA A C 1
ATOM 752 O O . ALA A 1 90 ? 9.789 -9.836 -0.105 1 97.69 90 ALA A O 1
ATOM 753 N N . HIS A 1 91 ? 9.625 -9.305 -2.256 1 98.44 91 HIS A N 1
ATOM 754 C CA . HIS A 1 91 ? 8.453 -8.461 -2.035 1 98.44 91 HIS A CA 1
ATOM 755 C C . HIS A 1 91 ? 7.246 -9.297 -1.617 1 98.44 91 HIS A C 1
ATOM 757 O O . HIS A 1 91 ? 6.516 -8.914 -0.702 1 98.44 91 HIS A O 1
ATOM 763 N N . LEU A 1 92 ? 7.039 -10.406 -2.293 1 98.62 92 LEU A N 1
ATOM 764 C CA . LEU A 1 92 ? 5.945 -11.297 -1.927 1 98.62 92 LEU A CA 1
ATOM 765 C C . LEU A 1 92 ? 6.098 -11.781 -0.489 1 98.62 92 LEU A C 1
ATOM 767 O O . LEU A 1 92 ? 5.109 -11.883 0.241 1 98.62 92 LEU A O 1
ATOM 771 N N . TYR A 1 93 ? 7.266 -12.086 -0.088 1 98.38 93 TYR A N 1
ATOM 772 C CA . TYR A 1 93 ? 7.547 -12.484 1.286 1 98.38 93 TYR A CA 1
ATOM 773 C C . TYR A 1 93 ? 7.18 -11.375 2.264 1 98.38 93 TYR A C 1
ATOM 775 O O . TYR A 1 93 ? 6.551 -11.633 3.295 1 98.38 93 TYR A O 1
ATOM 783 N N . LEU A 1 94 ? 7.605 -10.18 1.929 1 98.5 94 LEU A N 1
ATOM 784 C CA . LEU A 1 94 ? 7.324 -9.016 2.771 1 98.5 94 LEU A CA 1
ATOM 785 C C . LEU A 1 94 ? 5.824 -8.859 2.992 1 98.5 94 LEU A C 1
ATOM 787 O O . LEU A 1 94 ? 5.379 -8.633 4.121 1 98.5 94 LEU A O 1
ATOM 791 N N . ILE A 1 95 ? 5.043 -8.969 1.945 1 98.56 95 ILE A N 1
ATOM 792 C CA . ILE A 1 95 ? 3.592 -8.828 2.016 1 98.56 95 ILE A CA 1
ATOM 793 C C . ILE A 1 95 ? 2.998 -9.961 2.844 1 98.56 95 ILE A C 1
ATOM 795 O O . ILE A 1 95 ? 2.123 -9.734 3.684 1 98.56 95 ILE A O 1
ATOM 799 N N . HIS A 1 96 ? 3.49 -11.172 2.611 1 97.94 96 HIS A N 1
ATOM 800 C CA . HIS A 1 96 ? 3.035 -12.336 3.363 1 97.94 96 HIS A CA 1
ATOM 801 C C . HIS A 1 96 ? 3.299 -12.164 4.855 1 97.94 96 HIS A C 1
ATOM 803 O O . HIS A 1 96 ? 2.424 -12.438 5.68 1 97.94 96 HIS A O 1
ATOM 809 N N . LYS A 1 97 ? 4.449 -11.688 5.191 1 97.5 97 LYS A N 1
ATOM 810 C CA . LYS A 1 97 ? 4.848 -11.5 6.582 1 97.5 97 LYS A CA 1
ATOM 811 C C . LYS A 1 97 ? 3.953 -10.477 7.281 1 97.5 97 LYS A C 1
ATOM 813 O O . LYS A 1 97 ? 3.76 -10.547 8.5 1 97.5 97 LYS A O 1
ATOM 818 N N . ASN A 1 98 ? 3.416 -9.578 6.52 1 97.88 98 ASN A N 1
ATOM 819 C CA . ASN A 1 98 ? 2.531 -8.555 7.07 1 97.88 98 ASN A CA 1
ATOM 820 C C . ASN A 1 98 ? 1.064 -8.961 6.941 1 97.88 98 ASN A C 1
ATOM 822 O O . ASN A 1 98 ? 0.176 -8.109 7.027 1 97.88 98 ASN A O 1
ATOM 826 N N . SER A 1 99 ? 0.758 -10.18 6.578 1 97 99 SER A N 1
ATOM 827 C CA . SER A 1 99 ? -0.581 -10.758 6.59 1 97 99 SER A CA 1
ATOM 828 C C . SER A 1 99 ? -1.386 -10.305 5.371 1 97 99 SER A C 1
ATOM 830 O O . SER A 1 99 ? -2.615 -10.227 5.434 1 97 99 SER A O 1
ATOM 832 N N . GLY A 1 100 ? -0.66 -9.938 4.301 1 98.12 100 GLY A N 1
ATOM 833 C CA . GLY A 1 100 ? -1.322 -9.664 3.035 1 98.12 100 GLY A CA 1
ATOM 834 C C . GLY A 1 100 ? -1.45 -10.891 2.154 1 98.12 100 GLY A C 1
ATOM 835 O O . GLY A 1 100 ? -0.777 -11.898 2.383 1 98.12 100 GLY A O 1
ATOM 836 N N . PHE A 1 101 ? -2.379 -10.836 1.241 1 98.44 101 PHE A N 1
ATOM 837 C CA . PHE A 1 101 ? -2.502 -11.898 0.248 1 98.44 101 PHE A CA 1
ATOM 838 C C . PHE A 1 101 ? -1.457 -11.734 -0.851 1 98.44 101 PHE A C 1
ATOM 840 O O . PHE A 1 101 ? -1.559 -10.828 -1.679 1 98.44 101 PHE A O 1
ATOM 847 N N . SER A 1 102 ? -0.419 -12.531 -0.852 1 98.5 102 SER A N 1
ATOM 848 C CA . SER A 1 102 ? 0.653 -12.492 -1.841 1 98.5 102 SER A CA 1
ATOM 849 C C . SER A 1 102 ? 0.68 -13.766 -2.676 1 98.5 102 SER A C 1
ATOM 851 O O . SER A 1 102 ? 0.692 -14.875 -2.131 1 98.5 102 SER A O 1
ATOM 853 N N . PHE A 1 103 ? 0.654 -13.602 -4.023 1 98.81 103 PHE A N 1
ATOM 854 C CA . PHE A 1 103 ? 0.51 -14.766 -4.887 1 98.81 103 PHE A CA 1
ATOM 855 C C . PHE A 1 103 ? 1.015 -14.461 -6.293 1 98.81 103 PHE A C 1
ATOM 857 O O . PHE A 1 103 ? 1.44 -13.344 -6.578 1 98.81 103 PHE A O 1
ATOM 864 N N . LEU A 1 104 ? 1.057 -15.484 -7.121 1 98.81 104 LEU A N 1
ATOM 865 C CA . LEU A 1 104 ? 1.331 -15.375 -8.547 1 98.81 104 LEU A CA 1
ATOM 866 C C . LEU A 1 104 ? 0.133 -15.836 -9.367 1 98.81 104 LEU A C 1
ATOM 868 O O . LEU A 1 104 ? -0.597 -16.734 -8.953 1 98.81 104 LEU A O 1
ATOM 872 N N . ILE A 1 105 ? -0.077 -15.188 -10.453 1 98.75 105 ILE A N 1
ATOM 873 C CA . ILE A 1 105 ? -0.935 -15.727 -11.508 1 98.75 105 ILE A CA 1
ATOM 874 C C . ILE A 1 105 ? -0.076 -16.312 -12.625 1 98.75 105 ILE A C 1
ATOM 876 O O . ILE A 1 105 ? 0.751 -15.602 -13.211 1 98.75 105 ILE A O 1
ATOM 880 N N . ILE A 1 106 ? -0.242 -17.594 -12.875 1 98.69 106 ILE A N 1
ATOM 881 C CA . ILE A 1 106 ? 0.552 -18.266 -13.883 1 98.69 106 ILE A CA 1
ATOM 882 C C . ILE A 1 106 ? -0.348 -18.703 -15.039 1 98.69 106 ILE A C 1
ATOM 884 O O . ILE A 1 106 ? -1.331 -19.422 -14.836 1 98.69 106 ILE A O 1
ATOM 888 N N . CYS A 1 107 ? 0.007 -18.266 -16.234 1 98.44 107 CYS A N 1
ATOM 889 C CA . CYS A 1 107 ? -0.702 -18.688 -17.438 1 98.44 107 CYS A CA 1
ATOM 890 C C . CYS A 1 107 ? 0.067 -19.781 -18.172 1 98.44 107 CYS A C 1
ATOM 892 O O . CYS A 1 107 ? 1.231 -19.594 -18.531 1 98.44 107 CYS A O 1
ATOM 894 N N . PHE A 1 108 ? -0.526 -20.922 -18.328 1 98.12 108 PHE A N 1
ATOM 895 C CA . PHE A 1 108 ? -0.017 -21.938 -19.219 1 98.12 108 PHE A CA 1
ATOM 896 C C . PHE A 1 108 ? -0.613 -21.781 -20.609 1 98.12 108 PHE A C 1
ATOM 898 O O . PHE A 1 108 ? -1.724 -22.25 -20.875 1 98.12 108 PHE A O 1
ATOM 905 N N . ILE A 1 109 ? 0.177 -21.25 -21.484 1 96.5 109 ILE A N 1
ATOM 906 C CA . ILE A 1 109 ? -0.293 -20.797 -22.797 1 96.5 109 ILE A CA 1
ATOM 907 C C . ILE A 1 109 ? -0.785 -21.984 -23.609 1 96.5 109 ILE A C 1
ATOM 909 O O . ILE A 1 109 ? -1.854 -21.938 -24.219 1 96.5 109 ILE A O 1
ATOM 913 N N . ASN A 1 110 ? -0.076 -23.031 -23.578 1 95.19 110 ASN A N 1
ATOM 914 C CA . ASN A 1 110 ? -0.399 -24.203 -24.375 1 95.19 110 ASN A CA 1
ATOM 915 C C . ASN A 1 110 ? -1.728 -24.828 -23.953 1 95.19 110 ASN A C 1
ATOM 917 O O . ASN A 1 110 ? -2.4 -25.469 -24.766 1 95.19 110 ASN A O 1
ATOM 921 N N . TYR A 1 111 ? -2.082 -24.609 -22.75 1 96.38 111 TYR A N 1
ATOM 922 C CA . TYR A 1 111 ? -3.309 -25.188 -22.219 1 96.38 111 TYR A CA 1
ATOM 923 C C . TYR A 1 111 ? -4.422 -24.156 -22.141 1 96.38 111 TYR A C 1
ATOM 925 O O . TYR A 1 111 ? -5.578 -24.484 -21.875 1 96.38 111 TYR A O 1
ATOM 933 N N . ASN A 1 112 ? -4.062 -22.891 -22.344 1 95.94 112 ASN A N 1
ATOM 934 C CA . ASN A 1 112 ? -4.984 -21.766 -22.156 1 95.94 112 ASN A CA 1
ATOM 935 C C . ASN A 1 112 ? -5.648 -21.797 -20.781 1 95.94 112 ASN A C 1
ATOM 937 O O . ASN A 1 112 ? -6.867 -21.672 -20.672 1 95.94 112 ASN A O 1
ATOM 941 N N . LEU A 1 113 ? -4.844 -22.125 -19.797 1 98 113 LEU A N 1
ATOM 942 C CA . LEU A 1 113 ? -5.316 -22.188 -18.422 1 98 113 LEU A CA 1
ATOM 943 C C . LEU A 1 113 ? -4.523 -21.234 -17.516 1 98 113 LEU A C 1
ATOM 945 O O . LEU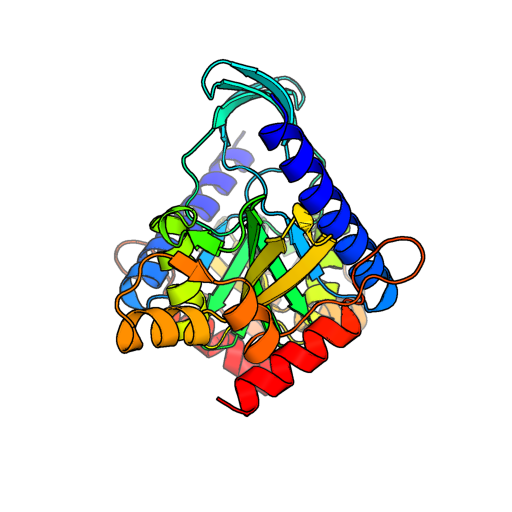 A 1 113 ? -3.365 -20.938 -17.812 1 98 113 LEU A O 1
ATOM 949 N N . TYR A 1 114 ? -5.121 -20.766 -16.453 1 98.5 114 TYR A N 1
ATOM 950 C CA . TYR A 1 114 ? -4.578 -19.812 -15.508 1 98.5 114 TYR A CA 1
ATOM 951 C C . TYR A 1 114 ? -4.719 -20.328 -14.078 1 98.5 114 TYR A C 1
ATOM 953 O O . TYR A 1 114 ? -5.758 -20.875 -13.711 1 98.5 114 TYR A O 1
ATOM 961 N N . PHE A 1 115 ? -3.695 -20.141 -13.289 1 98.75 115 PHE A N 1
ATOM 962 C CA . PHE A 1 115 ? -3.713 -20.609 -11.914 1 98.75 115 PHE A CA 1
ATOM 963 C C . PHE A 1 115 ? -3.172 -19.547 -10.961 1 98.75 115 PHE A C 1
ATOM 965 O O . PHE A 1 115 ? -2.365 -18.703 -11.359 1 98.75 115 PHE A O 1
ATOM 972 N N . ILE A 1 116 ? -3.6 -19.641 -9.742 1 98.75 116 ILE A N 1
ATOM 973 C CA . ILE A 1 116 ? -2.979 -18.906 -8.648 1 98.75 116 ILE A CA 1
ATOM 974 C C . ILE A 1 116 ? -2.127 -19.844 -7.805 1 98.75 116 ILE A C 1
ATOM 976 O O . ILE A 1 116 ? -2.58 -20.922 -7.426 1 98.75 116 ILE A O 1
ATOM 980 N N . ILE A 1 117 ? -0.977 -19.453 -7.621 1 98.62 117 ILE A N 1
ATOM 981 C CA . ILE A 1 117 ? -0.163 -20.094 -6.594 1 98.62 117 ILE A CA 1
ATOM 982 C C . ILE A 1 117 ? 0.176 -19.078 -5.504 1 98.62 117 ILE A C 1
ATOM 984 O O . ILE A 1 117 ? 0.753 -18.031 -5.785 1 98.62 117 ILE A O 1
ATOM 988 N N . THR A 1 118 ? -0.223 -19.359 -4.234 1 98.38 118 THR A N 1
ATOM 989 C CA . THR A 1 118 ? 0.065 -18.438 -3.135 1 98.38 118 THR A CA 1
ATOM 990 C C . THR A 1 118 ? 1.549 -18.469 -2.783 1 98.38 118 THR A C 1
ATOM 992 O O . THR A 1 118 ? 2.254 -19.422 -3.113 1 98.38 118 THR A O 1
ATOM 995 N N . PHE A 1 119 ? 2.049 -17.438 -2.172 1 98.31 119 PHE A N 1
ATOM 996 C CA . PHE A 1 119 ? 3.436 -17.406 -1.723 1 98.31 119 PHE A CA 1
ATOM 997 C C . PHE A 1 119 ? 3.744 -18.625 -0.849 1 98.31 119 PHE A C 1
ATOM 999 O O . PHE A 1 119 ? 4.785 -19.266 -1.014 1 98.31 119 PHE A O 1
ATOM 1006 N N . GLN A 1 120 ? 2.832 -18.953 0.053 1 97.12 120 GLN A N 1
ATOM 1007 C CA . GLN A 1 120 ? 3.037 -20.078 0.963 1 97.12 120 GLN A CA 1
ATOM 1008 C C . GLN A 1 120 ? 3.148 -21.391 0.199 1 97.12 120 GLN A C 1
ATOM 1010 O O . GLN A 1 120 ? 4.004 -22.219 0.504 1 97.12 120 GLN A O 1
ATOM 1015 N N . GLN A 1 121 ? 2.271 -21.594 -0.8 1 97.75 121 GLN A N 1
ATOM 1016 C CA . GLN A 1 121 ? 2.326 -22.812 -1.61 1 97.75 121 GLN A CA 1
ATOM 1017 C C . GLN A 1 121 ? 3.66 -22.922 -2.346 1 97.75 121 GLN A C 1
ATOM 1019 O O . GLN A 1 121 ? 4.223 -24 -2.455 1 97.75 121 GLN A O 1
ATOM 1024 N N . LEU A 1 122 ? 4.109 -21.812 -2.891 1 98.25 122 LEU A N 1
ATOM 1025 C CA . LEU A 1 122 ? 5.379 -21.781 -3.613 1 98.25 122 LEU A CA 1
ATOM 1026 C C . LEU A 1 122 ? 6.527 -22.219 -2.713 1 98.25 122 LEU A C 1
ATOM 1028 O O . LEU A 1 122 ? 7.328 -23.078 -3.09 1 98.25 122 LEU A O 1
ATOM 1032 N N . ILE A 1 123 ? 6.562 -21.656 -1.491 1 97.19 123 ILE A N 1
ATOM 1033 C CA . ILE A 1 123 ? 7.629 -21.953 -0.541 1 97.19 123 ILE A CA 1
ATOM 1034 C C . ILE A 1 123 ? 7.535 -23.406 -0.101 1 97.19 123 ILE A C 1
ATOM 1036 O O . ILE A 1 123 ? 8.547 -24.109 -0.04 1 97.19 123 ILE A O 1
ATOM 1040 N N . ASN A 1 124 ? 6.359 -23.859 0.171 1 97.31 124 ASN A N 1
ATOM 1041 C CA . ASN A 1 124 ? 6.168 -25.234 0.575 1 97.31 124 ASN A CA 1
ATOM 1042 C C . ASN A 1 124 ? 6.625 -26.203 -0.512 1 97.31 124 ASN A C 1
ATOM 1044 O O . ASN A 1 124 ? 7.266 -27.219 -0.219 1 97.31 124 ASN A O 1
ATOM 1048 N N . TYR A 1 125 ? 6.211 -25.906 -1.698 1 98.12 125 TYR A N 1
ATOM 1049 C CA . TYR A 1 125 ? 6.609 -26.75 -2.811 1 98.12 125 TYR A CA 1
ATOM 1050 C C . TYR A 1 125 ? 8.125 -26.891 -2.875 1 98.12 125 TYR A C 1
ATOM 1052 O O . TYR A 1 125 ? 8.648 -28 -2.949 1 98.12 125 TYR A O 1
ATOM 1060 N N . TYR A 1 126 ? 8.82 -25.75 -2.852 1 97.31 126 TYR A N 1
ATOM 1061 C CA . TYR A 1 126 ? 10.273 -25.75 -2.969 1 97.31 126 TYR A CA 1
ATOM 1062 C C . TYR A 1 126 ? 10.914 -26.484 -1.789 1 97.31 126 TYR A C 1
ATOM 1064 O O . TYR A 1 126 ? 11.867 -27.234 -1.961 1 97.31 126 TYR A O 1
ATOM 1072 N N . GLN A 1 127 ? 10.438 -26.219 -0.604 1 97 127 GLN A N 1
ATOM 1073 C CA . GLN A 1 127 ? 11 -26.828 0.598 1 97 127 GLN A CA 1
ATOM 1074 C C . GLN A 1 127 ? 10.836 -28.344 0.578 1 97 127 GLN A C 1
ATOM 1076 O O . GLN A 1 127 ? 11.719 -29.078 1.025 1 97 127 GLN A O 1
ATOM 1081 N N . LYS A 1 128 ? 9.758 -28.812 0.047 1 97.31 128 LYS A N 1
ATOM 1082 C CA . LYS A 1 128 ? 9.438 -30.234 0.058 1 97.31 128 LYS A CA 1
ATOM 1083 C C . LYS A 1 128 ? 10.148 -30.969 -1.076 1 97.31 128 LYS A C 1
ATOM 1085 O O . LYS A 1 128 ? 10.609 -32.094 -0.898 1 97.31 128 LYS A O 1
ATOM 1090 N N . THR A 1 129 ? 10.266 -30.312 -2.184 1 97.31 129 THR A N 1
ATOM 1091 C CA . THR A 1 129 ? 10.703 -31.047 -3.361 1 97.31 129 THR A CA 1
ATOM 1092 C C . THR A 1 129 ? 12.125 -30.656 -3.752 1 97.31 129 THR A C 1
ATOM 1094 O O . THR A 1 129 ? 12.82 -31.391 -4.445 1 97.31 129 THR A O 1
ATOM 1097 N N . LYS A 1 130 ? 12.555 -29.406 -3.42 1 96.94 130 LYS A N 1
ATOM 1098 C CA . LYS A 1 130 ? 13.828 -28.797 -3.791 1 96.94 130 LYS A CA 1
ATOM 1099 C C . LYS A 1 130 ? 13.953 -28.656 -5.305 1 96.94 130 LYS A C 1
ATOM 1101 O O . LYS A 1 130 ? 15.062 -28.484 -5.828 1 96.94 130 LYS A O 1
ATOM 1106 N N . ARG A 1 131 ? 12.836 -28.797 -5.984 1 97 131 ARG A N 1
ATOM 1107 C CA . ARG A 1 131 ? 12.828 -28.672 -7.438 1 97 131 ARG A CA 1
ATOM 1108 C C . ARG A 1 131 ? 12.672 -27.203 -7.859 1 97 131 ARG A C 1
ATOM 1110 O O . ARG A 1 131 ? 11.922 -26.453 -7.242 1 97 131 ARG A O 1
ATOM 1117 N N . LYS A 1 132 ? 13.258 -26.922 -9.008 1 96.69 132 LYS A N 1
ATOM 1118 C CA . LYS A 1 132 ? 13.266 -25.547 -9.508 1 96.69 132 LYS A CA 1
ATOM 1119 C C . LYS A 1 132 ? 12.164 -25.344 -10.539 1 96.69 132 LYS A C 1
ATOM 1121 O O . LYS A 1 132 ? 11.961 -24.219 -11.016 1 96.69 132 LYS A O 1
ATOM 1126 N N . SER A 1 133 ? 11.547 -26.359 -10.891 1 98.19 133 SER A N 1
ATOM 1127 C CA . SER A 1 133 ? 10.445 -26.344 -11.852 1 98.19 133 SER A CA 1
ATOM 1128 C C . SER A 1 133 ? 9.18 -26.969 -11.258 1 98.19 133 SER A C 1
ATOM 1130 O O . SER A 1 133 ? 9.25 -27.984 -10.57 1 98.19 133 SER A O 1
ATOM 1132 N N . ILE A 1 134 ? 8.023 -26.375 -11.477 1 98.69 134 ILE A N 1
ATOM 1133 C CA . ILE A 1 134 ? 6.742 -26.875 -10.984 1 98.69 134 ILE A CA 1
ATOM 1134 C C . ILE A 1 134 ? 5.91 -27.391 -12.148 1 98.69 134 ILE A C 1
ATOM 1136 O O . ILE A 1 134 ? 5.535 -26.641 -13.047 1 98.69 134 ILE A O 1
ATOM 1140 N N . PRO A 1 135 ? 5.574 -28.609 -12.164 1 98.69 135 PRO A N 1
ATOM 1141 C CA . PRO A 1 135 ? 4.855 -29.203 -13.289 1 98.69 135 PRO A CA 1
ATOM 1142 C C . PRO A 1 135 ? 3.414 -28.703 -13.398 1 98.69 135 PRO A C 1
ATOM 1144 O O . PRO A 1 135 ? 2.77 -28.438 -12.383 1 98.69 135 PRO A O 1
ATOM 1147 N N . PHE A 1 136 ? 2.938 -28.672 -14.633 1 98.69 136 PHE A N 1
ATOM 1148 C CA . PHE A 1 136 ? 1.555 -28.312 -14.914 1 98.69 136 PHE A CA 1
ATOM 1149 C C . PHE A 1 136 ? 0.593 -29.141 -14.07 1 98.69 136 PHE A C 1
ATOM 1151 O O . PHE A 1 136 ? -0.363 -28.594 -13.508 1 98.69 136 PHE A O 1
ATOM 1158 N N . GLN A 1 137 ? 0.811 -30.359 -13.969 1 98.56 137 GLN A N 1
ATOM 1159 C CA . GLN A 1 137 ? -0.079 -31.25 -13.234 1 98.56 137 GLN A CA 1
ATOM 1160 C C . GLN A 1 137 ? -0.173 -30.844 -11.766 1 98.56 137 GLN A C 1
ATOM 1162 O O . GLN A 1 137 ? -1.23 -30.969 -11.141 1 98.56 137 GLN A O 1
ATOM 1167 N N . TRP A 1 138 ? 0.915 -30.375 -11.148 1 98.62 138 TRP A N 1
ATOM 1168 C CA . TRP A 1 138 ? 0.892 -29.922 -9.766 1 98.62 138 TRP A CA 1
ATOM 1169 C C . TRP A 1 138 ? -0.032 -28.719 -9.602 1 98.62 138 TRP A C 1
ATOM 1171 O O . TRP A 1 138 ? -0.781 -28.641 -8.625 1 98.62 138 TRP A O 1
ATOM 1181 N N . PHE A 1 139 ? -0.008 -27.828 -10.523 1 98.69 139 PHE A N 1
ATOM 1182 C CA . PHE A 1 139 ? -0.922 -26.688 -10.516 1 98.69 139 PHE A CA 1
ATOM 1183 C C . PHE A 1 139 ? -2.371 -27.156 -10.562 1 98.69 139 PHE A C 1
ATOM 1185 O O . PHE A 1 139 ? -3.209 -26.688 -9.789 1 98.69 139 PHE A O 1
ATOM 1192 N N . LYS A 1 140 ? -2.645 -28.047 -11.469 1 98.25 140 LYS A N 1
ATOM 1193 C CA . LYS A 1 140 ? -3.994 -28.578 -11.648 1 98.25 140 LYS A CA 1
ATOM 1194 C C . LYS A 1 140 ? -4.516 -29.188 -10.352 1 98.25 140 LYS A C 1
ATOM 1196 O O . LYS A 1 140 ? -5.695 -29.047 -10.016 1 98.25 140 LYS A O 1
ATOM 1201 N N . ASP A 1 141 ? -3.643 -29.812 -9.594 1 97.94 141 ASP A N 1
ATOM 1202 C CA . ASP A 1 141 ? -4.043 -30.594 -8.422 1 97.94 141 ASP A CA 1
ATOM 1203 C C . ASP A 1 141 ? -4.078 -29.703 -7.176 1 97.94 141 ASP A C 1
ATOM 1205 O O . ASP A 1 141 ? -4.91 -29.906 -6.289 1 97.94 141 ASP A O 1
ATOM 1209 N N . GLN A 1 142 ? -3.193 -28.719 -7.066 1 97.38 142 GLN A N 1
ATOM 1210 C CA . GLN A 1 142 ? -2.941 -28.094 -5.773 1 97.38 142 GLN A CA 1
ATOM 1211 C C . GLN A 1 142 ? -3.309 -26.609 -5.801 1 97.38 142 GLN A C 1
ATOM 1213 O O . GLN A 1 142 ? -3.492 -26 -4.75 1 97.38 142 GLN A O 1
ATOM 1218 N N . CYS A 1 143 ? -3.424 -26.016 -6.98 1 98.31 143 CYS A N 1
ATOM 1219 C CA . CYS A 1 143 ? -3.582 -24.562 -7.062 1 98.31 143 CYS A CA 1
ATOM 1220 C C . CYS A 1 143 ? -5.004 -24.203 -7.465 1 98.31 143 CYS A C 1
ATOM 1222 O O . CYS A 1 143 ? -5.773 -25.047 -7.902 1 98.31 143 CYS A O 1
ATOM 1224 N N . ILE A 1 144 ? -5.363 -22.969 -7.305 1 98.25 144 ILE A N 1
ATOM 1225 C CA . ILE A 1 144 ? -6.652 -22.422 -7.723 1 98.25 144 ILE A CA 1
ATOM 1226 C C . ILE A 1 144 ? -6.633 -22.156 -9.227 1 98.25 144 ILE A C 1
ATOM 1228 O O . ILE A 1 144 ? -5.773 -21.422 -9.719 1 98.25 144 ILE A O 1
ATOM 1232 N N . GLU A 1 145 ? -7.488 -22.766 -9.914 1 98.62 145 GLU A N 1
ATOM 1233 C CA . GLU A 1 145 ? -7.668 -22.469 -11.336 1 98.62 145 GLU A CA 1
ATOM 1234 C C . GLU A 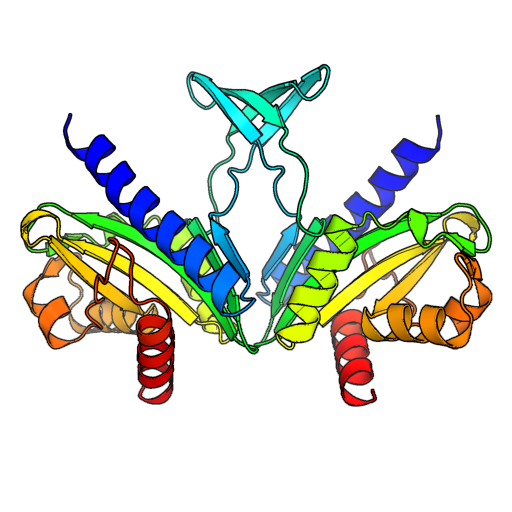1 145 ? -8.586 -21.266 -11.531 1 98.62 145 GLU A C 1
ATOM 1236 O O . GLU A 1 145 ? -9.656 -21.188 -10.922 1 98.62 145 GLU A O 1
ATOM 1241 N N . LEU A 1 146 ? -8.188 -20.359 -12.359 1 98.69 146 LEU A N 1
ATOM 1242 C CA . LEU A 1 146 ? -8.984 -19.156 -12.602 1 98.69 146 LEU A CA 1
ATOM 1243 C C . LEU A 1 146 ? -10 -19.391 -13.711 1 98.69 146 LEU A C 1
ATOM 1245 O O . LEU A 1 146 ? -9.695 -20.031 -14.711 1 98.69 146 LEU A O 1
ATOM 1249 N N . GLU A 1 147 ? -11.164 -18.859 -13.492 1 98.19 147 GLU A N 1
ATOM 1250 C CA . GLU A 1 147 ? -12.242 -18.953 -14.469 1 98.19 147 GLU A CA 1
ATOM 1251 C C . GLU A 1 147 ? -12.32 -17.703 -15.336 1 98.19 147 GLU A C 1
ATOM 1253 O O . GLU A 1 147 ? -12.312 -16.578 -14.82 1 98.19 147 GLU A O 1
ATOM 1258 N N . ILE A 1 148 ? -12.312 -17.875 -16.672 1 97.62 148 ILE A N 1
ATOM 1259 C CA . ILE A 1 148 ? -12.523 -16.781 -17.609 1 97.62 148 ILE A CA 1
ATOM 1260 C C . ILE A 1 148 ? -14 -16.703 -18 1 97.62 148 ILE A C 1
ATOM 1262 O O . ILE A 1 148 ? -14.586 -17.703 -18.422 1 97.62 148 ILE A O 1
ATOM 1266 N N . ILE A 1 149 ? -14.586 -15.539 -17.812 1 97.69 149 ILE A N 1
ATOM 1267 C CA . ILE A 1 149 ? -16.016 -15.383 -18.078 1 97.69 149 ILE A CA 1
ATOM 1268 C C . ILE A 1 149 ? -16.219 -14.281 -19.109 1 97.69 149 ILE A C 1
ATOM 1270 O O . ILE A 1 149 ? -15.273 -13.586 -19.484 1 97.69 149 ILE A O 1
ATOM 1274 N N . PHE A 1 150 ? -17.516 -14.242 -19.625 1 94.5 150 PHE A N 1
ATOM 1275 C CA . PHE A 1 150 ? -17.859 -13.18 -20.562 1 94.5 150 PHE A CA 1
ATOM 1276 C C . PHE A 1 150 ? -17.594 -11.812 -19.938 1 94.5 150 PHE A C 1
ATOM 1278 O O . PHE A 1 150 ? -17.938 -11.578 -18.766 1 94.5 150 PHE A O 1
ATOM 1285 N N . PRO A 1 151 ? -17.016 -11.016 -20.828 1 94.38 151 PRO A N 1
ATOM 1286 C CA . PRO A 1 151 ? -16.578 -10.969 -22.219 1 94.38 151 PRO A CA 1
ATOM 1287 C C . PRO A 1 151 ? -15.086 -11.266 -22.391 1 94.38 151 PRO A C 1
ATOM 1289 O O . PRO A 1 151 ? -14.406 -10.617 -23.188 1 94.38 151 PRO A O 1
ATOM 1292 N N . GLY A 1 152 ? -14.531 -12.117 -21.609 1 95.31 152 GLY A N 1
ATOM 1293 C CA . GLY A 1 152 ? -13.125 -12.469 -21.703 1 95.31 152 GLY A CA 1
ATOM 1294 C C . GLY A 1 152 ? -12.289 -11.883 -20.578 1 95.31 152 GLY A C 1
ATOM 1295 O O . GLY A 1 152 ? -11.242 -11.281 -20.828 1 95.31 152 GLY A O 1
ATOM 1296 N N . VAL A 1 153 ? -12.828 -12.023 -19.375 1 97.56 153 VAL A N 1
ATOM 1297 C CA . VAL A 1 153 ? -12.141 -11.523 -18.188 1 97.56 153 VAL A CA 1
ATOM 1298 C C . VAL A 1 153 ? -12.117 -12.609 -17.109 1 97.56 153 VAL A C 1
ATOM 1300 O O . VAL A 1 153 ? -12.898 -13.562 -17.172 1 97.56 153 VAL A O 1
ATOM 1303 N N . ILE A 1 154 ? -11.211 -12.422 -16.188 1 98.44 154 ILE A N 1
ATOM 1304 C CA . ILE A 1 154 ? -11.148 -13.312 -15.031 1 98.44 154 ILE A CA 1
ATOM 1305 C C . ILE A 1 154 ? -12.375 -13.102 -14.156 1 98.44 154 ILE A C 1
ATOM 1307 O O . ILE A 1 154 ? -12.797 -11.969 -13.922 1 98.44 154 ILE A O 1
ATOM 1311 N N . ASN A 1 155 ? -13.031 -14.211 -13.734 1 98.5 155 ASN A N 1
ATOM 1312 C CA . ASN A 1 155 ? -14 -14.102 -12.656 1 98.5 155 ASN A CA 1
ATOM 1313 C C . ASN A 1 155 ? -13.336 -13.664 -11.352 1 98.5 155 ASN A C 1
ATOM 1315 O O . ASN A 1 155 ? -13.109 -14.484 -10.461 1 98.5 155 ASN A O 1
ATOM 1319 N N . PHE A 1 156 ? -13.141 -12.445 -11.266 1 98.19 156 PHE A N 1
ATOM 1320 C CA . PHE A 1 156 ? -12.281 -11.859 -10.242 1 98.19 156 PHE A CA 1
ATOM 1321 C C . PHE A 1 156 ? -12.891 -12.016 -8.859 1 98.19 156 PHE A C 1
ATOM 1323 O O . PHE A 1 156 ? -12.18 -12.203 -7.875 1 98.19 156 PHE A O 1
ATOM 1330 N N . LYS A 1 157 ? -14.211 -11.914 -8.789 1 97.62 157 LYS A N 1
ATOM 1331 C CA . LYS A 1 157 ? -14.891 -12.117 -7.512 1 97.62 157 LYS A CA 1
ATOM 1332 C C . LYS A 1 157 ? -14.656 -13.523 -6.977 1 97.62 157 LYS A C 1
ATOM 1334 O O . LYS A 1 157 ? -14.312 -13.703 -5.805 1 97.62 157 LYS A O 1
ATOM 1339 N N . LYS A 1 158 ? -14.836 -14.477 -7.809 1 98.19 158 LYS A N 1
ATOM 1340 C CA . LYS A 1 158 ? -14.586 -15.859 -7.418 1 98.19 158 LYS A CA 1
ATOM 1341 C C . LYS A 1 158 ? -13.117 -16.062 -7.043 1 98.19 158 LYS A C 1
ATOM 1343 O O . LYS A 1 158 ? -12.812 -16.812 -6.113 1 98.19 158 LYS A O 1
ATOM 1348 N N . MET A 1 159 ? -12.258 -15.469 -7.793 1 98.12 159 MET A N 1
ATOM 1349 C CA . MET A 1 159 ? -10.828 -15.555 -7.523 1 98.12 159 MET A CA 1
ATOM 1350 C C . MET A 1 159 ? -10.516 -15.102 -6.102 1 98.12 159 MET A C 1
ATOM 1352 O O . MET A 1 159 ? -9.812 -15.797 -5.363 1 98.12 159 MET A O 1
ATOM 1356 N N . ILE A 1 160 ? -11.047 -13.93 -5.715 1 97.81 160 ILE A N 1
ATOM 1357 C CA . ILE A 1 160 ? -10.805 -13.359 -4.395 1 97.81 160 ILE A CA 1
ATOM 1358 C C . ILE A 1 160 ? -11.367 -14.289 -3.322 1 97.81 160 ILE A C 1
ATOM 1360 O O . ILE A 1 160 ? -10.711 -14.562 -2.316 1 97.81 160 ILE A O 1
ATOM 1364 N N . ASN A 1 161 ? -12.578 -14.805 -3.586 1 97.56 161 ASN A N 1
ATOM 1365 C CA . ASN A 1 161 ? -13.195 -15.719 -2.631 1 97.56 161 ASN A CA 1
ATOM 1366 C C . ASN A 1 161 ? -12.367 -17 -2.461 1 97.56 161 ASN A C 1
ATOM 1368 O O . ASN A 1 161 ? -12.148 -17.453 -1.339 1 97.56 161 ASN A O 1
ATOM 1372 N N . ASP A 1 162 ? -11.953 -17.547 -3.516 1 97.5 162 ASP A N 1
ATOM 1373 C CA . ASP A 1 162 ? -11.164 -18.781 -3.477 1 97.5 162 ASP A CA 1
ATOM 1374 C C . ASP A 1 162 ? -9.828 -18.547 -2.768 1 97.5 162 ASP A C 1
ATOM 1376 O O . ASP A 1 162 ? -9.359 -19.422 -2.031 1 97.5 162 ASP A O 1
ATOM 1380 N N . LEU A 1 163 ? -9.227 -17.438 -3.049 1 97.19 163 LEU A N 1
ATOM 1381 C CA . LEU A 1 163 ? -7.965 -17.094 -2.416 1 97.19 163 LEU A CA 1
ATOM 1382 C C . LEU A 1 163 ? -8.117 -17 -0.901 1 97.19 163 LEU A C 1
ATOM 1384 O O . LEU A 1 163 ? -7.301 -17.547 -0.157 1 97.19 163 LEU A O 1
ATOM 1388 N N . LYS A 1 164 ? -9.164 -16.312 -0.436 1 95.81 164 LYS A N 1
ATOM 1389 C CA . LYS A 1 164 ? -9.422 -16.172 0.994 1 95.81 164 LYS A CA 1
ATOM 1390 C C . LYS A 1 164 ? -9.648 -17.516 1.656 1 95.81 164 LYS A C 1
ATOM 1392 O O . LYS A 1 164 ? -9.148 -17.766 2.754 1 95.81 164 LYS A O 1
ATOM 1397 N N . LEU A 1 165 ? -10.367 -18.359 0.949 1 94.38 165 LEU A N 1
ATOM 1398 C CA . LEU A 1 165 ? -10.617 -19.703 1.473 1 94.38 165 LEU A CA 1
ATOM 1399 C C . LEU A 1 165 ? -9.312 -20.484 1.594 1 94.38 165 LEU A C 1
ATOM 1401 O O . LEU A 1 165 ? -9.109 -21.203 2.57 1 94.38 165 LEU A O 1
ATOM 1405 N N . LYS A 1 166 ? -8.477 -20.297 0.668 1 92.5 166 LYS A N 1
ATOM 1406 C CA . LYS A 1 166 ? -7.199 -21 0.667 1 92.5 166 LYS A CA 1
ATOM 1407 C C . LYS A 1 166 ? -6.316 -20.531 1.821 1 92.5 166 LYS A C 1
ATOM 1409 O O . LYS A 1 166 ? -5.609 -21.344 2.432 1 92.5 166 LYS A O 1
ATOM 1414 N N . TYR A 1 167 ? -6.301 -19.25 2.158 1 90 167 TYR A N 1
ATOM 1415 C CA . TYR A 1 167 ? -5.496 -18.688 3.234 1 90 167 TYR A CA 1
ATOM 1416 C C . TYR A 1 167 ? -6.027 -19.109 4.598 1 90 167 TYR A C 1
ATOM 1418 O O . TYR A 1 167 ? -5.262 -19.266 5.551 1 90 167 TYR A O 1
ATOM 1426 N N . TYR A 1 168 ? -7.301 -19.25 4.605 1 83.81 168 TYR A N 1
ATOM 1427 C CA . TYR A 1 168 ? -7.891 -19.672 5.871 1 83.81 168 TYR A CA 1
ATOM 1428 C C . TYR A 1 168 ? -7.656 -21.156 6.121 1 83.81 168 TYR A C 1
ATOM 1430 O O . TYR A 1 168 ? -7.629 -21.594 7.27 1 83.81 168 TYR A O 1
ATOM 1438 N N . ASP A 1 169 ? -7.523 -21.875 5.047 1 77.5 169 ASP A N 1
ATOM 1439 C CA . ASP A 1 169 ? -7.309 -23.312 5.152 1 77.5 169 ASP A CA 1
ATOM 1440 C C . ASP A 1 169 ? -5.848 -23.625 5.465 1 77.5 169 ASP A C 1
ATOM 1442 O O . ASP A 1 169 ? -5.539 -24.672 6.043 1 77.5 169 ASP A O 1
ATOM 1446 N N . ASP A 1 170 ? -4.926 -22.781 5.082 1 67.31 170 ASP A N 1
ATOM 1447 C CA . ASP A 1 170 ? -3.508 -23.047 5.312 1 67.31 170 ASP A CA 1
ATOM 1448 C C . ASP A 1 170 ? -3.119 -22.719 6.754 1 67.31 170 ASP A C 1
ATOM 1450 O O . ASP A 1 170 ? -2.281 -23.406 7.344 1 67.31 170 ASP A O 1
ATOM 1454 N N . MET B 1 1 ? 8.008 32.094 -5.133 1 35.84 1 MET B N 1
ATOM 1455 C CA . MET B 1 1 ? 9.234 31.328 -5.34 1 35.84 1 MET B CA 1
ATOM 1456 C C . MET B 1 1 ? 9.312 30.172 -4.363 1 35.84 1 MET B C 1
ATOM 1458 O O . MET B 1 1 ? 9.789 29.078 -4.719 1 35.84 1 MET B O 1
ATOM 1462 N N . ASN B 1 2 ? 8.867 30.375 -3.068 1 43.09 2 ASN B N 1
ATOM 1463 C CA . ASN B 1 2 ? 9.094 29.734 -1.777 1 43.09 2 ASN B CA 1
ATOM 1464 C C . ASN B 1 2 ? 8.266 28.469 -1.634 1 43.09 2 ASN B C 1
ATOM 1466 O O . ASN B 1 2 ? 8.555 27.625 -0.776 1 43.09 2 ASN B O 1
ATOM 1470 N N . ASN B 1 3 ? 7.18 28.453 -2.354 1 47.44 3 ASN B N 1
ATOM 1471 C CA . ASN B 1 3 ? 6.219 27.375 -2.143 1 47.44 3 ASN B CA 1
ATOM 1472 C C . ASN B 1 3 ? 6.766 26.031 -2.615 1 47.44 3 ASN B C 1
ATOM 1474 O O . ASN B 1 3 ? 6.535 25 -1.976 1 47.44 3 ASN B O 1
ATOM 1478 N N . LYS B 1 4 ? 7.453 25.969 -3.758 1 54.41 4 LYS B N 1
ATOM 1479 C CA . LYS B 1 4 ? 8.008 24.766 -4.344 1 54.41 4 LYS B CA 1
ATOM 1480 C C . LYS B 1 4 ? 9.047 24.125 -3.418 1 54.41 4 LYS B C 1
ATOM 1482 O O . LYS B 1 4 ? 9.07 22.906 -3.254 1 54.41 4 LYS B O 1
ATOM 1487 N N . ASN B 1 5 ? 9.852 24.953 -2.764 1 55.41 5 ASN B N 1
ATOM 1488 C CA . ASN B 1 5 ? 10.914 24.484 -1.878 1 55.41 5 ASN B CA 1
ATOM 1489 C C . ASN B 1 5 ? 10.352 23.797 -0.636 1 55.41 5 ASN B C 1
ATOM 1491 O O . ASN B 1 5 ? 10.875 22.781 -0.196 1 55.41 5 ASN B O 1
ATOM 1495 N N . ASN B 1 6 ? 9.219 24.375 -0.208 1 59.91 6 ASN B N 1
ATOM 1496 C CA . ASN B 1 6 ? 8.633 23.828 1.011 1 59.91 6 ASN B CA 1
ATOM 1497 C C . ASN B 1 6 ? 8.031 22.438 0.766 1 59.91 6 ASN B C 1
ATOM 1499 O O . ASN B 1 6 ? 8.141 21.547 1.611 1 59.91 6 ASN B O 1
ATOM 1503 N N . GLY B 1 7 ? 7.562 22.25 -0.398 1 72.81 7 GLY B N 1
ATOM 1504 C CA . GLY B 1 7 ? 7.062 20.938 -0.785 1 72.81 7 GLY B CA 1
ATOM 1505 C C . GLY B 1 7 ? 8.141 19.875 -0.8 1 72.81 7 GLY B C 1
ATOM 1506 O O . GLY B 1 7 ? 7.902 18.75 -0.373 1 72.81 7 GLY B O 1
ATOM 1507 N N . MET B 1 8 ? 9.266 20.312 -1.038 1 79.44 8 MET B N 1
ATOM 1508 C CA . MET B 1 8 ? 10.398 19.406 -1.115 1 79.44 8 MET B CA 1
ATOM 1509 C C . MET B 1 8 ? 10.836 18.953 0.277 1 79.44 8 MET B C 1
ATOM 1511 O O . MET B 1 8 ? 11.172 17.797 0.484 1 79.44 8 MET B O 1
ATOM 1515 N N . HIS B 1 9 ? 10.695 19.844 1.197 1 89.62 9 HIS B N 1
ATOM 1516 C CA . HIS B 1 9 ? 11.125 19.5 2.551 1 89.62 9 HIS B CA 1
ATOM 1517 C C . HIS B 1 9 ? 10.188 18.469 3.178 1 89.62 9 HIS B C 1
ATOM 1519 O O . HIS B 1 9 ? 10.648 17.516 3.801 1 89.62 9 HIS B O 1
ATOM 1525 N N . LEU B 1 10 ? 8.875 18.672 3.031 1 95.5 10 LEU B N 1
ATOM 1526 C CA . LEU B 1 10 ? 7.898 17.734 3.564 1 95.5 10 LEU B CA 1
ATOM 1527 C C . LEU B 1 10 ? 8.078 16.359 2.934 1 95.5 10 LEU B C 1
ATOM 1529 O O . LEU B 1 10 ? 8.062 15.344 3.635 1 95.5 10 LEU B O 1
ATOM 1533 N N . GLU B 1 11 ? 8.297 16.344 1.638 1 96.12 11 GLU B N 1
ATOM 1534 C CA . GLU B 1 11 ? 8.516 15.094 0.919 1 96.12 11 GLU B CA 1
ATOM 1535 C C . GLU B 1 11 ? 9.766 14.383 1.416 1 96.12 11 GLU B C 1
ATOM 1537 O O . GLU B 1 11 ? 9.75 13.172 1.646 1 96.12 11 GLU B O 1
ATOM 1542 N N . VAL B 1 12 ? 10.844 15.102 1.579 1 96.5 12 VAL B N 1
ATOM 1543 C CA . VAL B 1 12 ? 12.094 14.531 2.068 1 96.5 12 VAL B CA 1
ATOM 1544 C C . VAL B 1 12 ? 11.883 13.93 3.457 1 96.5 12 VAL B C 1
ATOM 1546 O O . VAL B 1 12 ? 12.32 12.812 3.732 1 96.5 12 VAL B O 1
ATOM 1549 N N . LEU B 1 13 ? 11.195 14.68 4.328 1 97.75 13 LEU B N 1
ATOM 1550 C CA . LEU B 1 13 ? 10.898 14.227 5.684 1 97.75 13 LEU B CA 1
ATOM 1551 C C . LEU B 1 13 ? 10.117 12.914 5.66 1 97.75 13 LEU B C 1
ATOM 1553 O O . LEU B 1 13 ? 10.492 11.953 6.34 1 97.75 13 LEU B O 1
ATOM 1557 N N . ILE B 1 14 ? 9.07 12.844 4.863 1 98.31 14 ILE B N 1
ATOM 1558 C CA . ILE B 1 14 ? 8.195 11.68 4.812 1 98.31 14 ILE B CA 1
ATOM 1559 C C . ILE B 1 14 ? 8.953 10.492 4.215 1 98.31 14 ILE B C 1
ATOM 1561 O O . ILE B 1 14 ? 8.898 9.383 4.75 1 98.31 14 ILE B O 1
ATOM 1565 N N . ASN B 1 15 ? 9.703 10.734 3.158 1 98.06 15 ASN B N 1
ATOM 1566 C CA . ASN B 1 15 ? 10.445 9.656 2.506 1 98.06 15 ASN B CA 1
ATOM 1567 C C . ASN B 1 15 ? 11.5 9.062 3.432 1 98.06 15 ASN B C 1
ATOM 1569 O O . ASN B 1 15 ? 11.656 7.84 3.494 1 98.06 15 ASN B O 1
ATOM 1573 N N . LYS B 1 16 ? 12.195 9.93 4.113 1 98.12 16 LYS B N 1
ATOM 1574 C CA . LYS B 1 16 ? 13.195 9.445 5.066 1 98.12 16 LYS B CA 1
ATOM 1575 C C . LYS B 1 16 ? 12.539 8.656 6.195 1 98.12 16 LYS B C 1
ATOM 1577 O O . LYS B 1 16 ? 13.07 7.629 6.625 1 98.12 16 LYS B O 1
ATOM 1582 N N . SER B 1 17 ? 11.422 9.133 6.703 1 98.62 17 SER B N 1
ATOM 1583 C CA . SER B 1 17 ? 10.688 8.469 7.781 1 98.62 17 SER B CA 1
ATOM 1584 C C . SER B 1 17 ? 10.211 7.082 7.352 1 98.62 17 SER B C 1
ATOM 1586 O O . SER B 1 17 ? 10.344 6.113 8.102 1 98.62 17 SER B O 1
ATOM 1588 N N . ILE B 1 18 ? 9.711 7.031 6.121 1 98.38 18 ILE B N 1
ATOM 1589 C CA . ILE B 1 18 ? 9.219 5.777 5.562 1 98.38 18 ILE B CA 1
ATOM 1590 C C . ILE B 1 18 ? 10.367 4.789 5.418 1 98.38 18 ILE B C 1
ATOM 1592 O O . ILE B 1 18 ? 10.25 3.623 5.801 1 98.38 18 ILE B O 1
ATOM 1596 N N . SER B 1 19 ? 11.461 5.262 4.883 1 98 19 SER B N 1
ATOM 1597 C CA . SER B 1 19 ? 12.617 4.402 4.668 1 98 19 SER B CA 1
ATOM 1598 C C . SER B 1 19 ? 13.102 3.787 5.977 1 98 19 SER B C 1
ATOM 1600 O O . SER B 1 19 ? 13.328 2.578 6.055 1 98 19 SER B O 1
ATOM 1602 N N . LEU B 1 20 ? 13.211 4.586 6.969 1 98 20 LEU B N 1
ATOM 1603 C CA . LEU B 1 20 ? 13.672 4.109 8.273 1 98 20 LEU B CA 1
ATOM 1604 C C . LEU B 1 20 ? 12.656 3.148 8.891 1 98 20 LEU B C 1
ATOM 1606 O O . LEU B 1 20 ? 13.031 2.125 9.461 1 98 20 LEU B O 1
ATOM 1610 N N . PHE B 1 21 ? 11.438 3.445 8.82 1 98.5 21 PHE B N 1
ATOM 1611 C CA . PHE B 1 21 ? 10.391 2.602 9.391 1 98.5 21 PHE B CA 1
ATOM 1612 C C . PHE B 1 21 ? 10.352 1.247 8.695 1 98.5 21 PHE B C 1
ATOM 1614 O O . PHE B 1 21 ? 10.25 0.208 9.352 1 98.5 21 PHE B O 1
ATOM 1621 N N . ASN B 1 22 ? 10.367 1.288 7.371 1 98.38 22 ASN B N 1
ATOM 1622 C CA . ASN B 1 22 ? 10.391 0.043 6.609 1 98.38 22 ASN B CA 1
ATOM 1623 C C . ASN B 1 22 ? 11.539 -0.862 7.051 1 98.38 22 ASN B C 1
ATOM 1625 O O . ASN B 1 22 ? 11.344 -2.062 7.258 1 98.38 22 ASN B O 1
ATOM 1629 N N . LEU B 1 23 ? 12.672 -0.288 7.16 1 97.38 23 LEU B N 1
ATOM 1630 C CA . LEU B 1 23 ? 13.859 -1.048 7.516 1 97.38 23 LEU B CA 1
ATOM 1631 C C . LEU B 1 23 ? 13.734 -1.622 8.922 1 97.38 23 LEU B C 1
ATOM 1633 O O . LEU B 1 23 ? 14.047 -2.795 9.148 1 97.38 23 LEU B O 1
ATOM 1637 N N . GLN B 1 24 ? 13.266 -0.861 9.844 1 97.31 24 GLN B N 1
ATOM 1638 C CA . GLN B 1 24 ? 13.234 -1.23 11.258 1 97.31 24 GLN B CA 1
ATOM 1639 C C . GLN B 1 24 ? 12.141 -2.254 11.531 1 97.31 24 GLN B C 1
ATOM 1641 O O . GLN B 1 24 ? 12.312 -3.145 12.367 1 97.31 24 GLN B O 1
ATOM 1646 N N . TYR B 1 25 ? 11.008 -2.143 10.859 1 97.94 25 TYR B N 1
ATOM 1647 C CA . TYR B 1 25 ? 9.844 -2.928 11.25 1 97.94 25 TYR B CA 1
ATOM 1648 C C . TYR B 1 25 ? 9.398 -3.85 10.125 1 97.94 25 TYR B C 1
ATOM 1650 O O . TYR B 1 25 ? 8.352 -4.496 10.211 1 97.94 25 TYR B O 1
ATOM 1658 N N . GLN B 1 26 ? 10.133 -3.92 8.961 1 97.5 26 GLN B N 1
ATOM 1659 C CA . GLN B 1 26 ? 9.797 -4.734 7.805 1 97.5 26 GLN B CA 1
ATOM 1660 C C . GLN B 1 26 ? 8.398 -4.402 7.285 1 97.5 26 GLN B C 1
ATOM 1662 O O . GLN B 1 26 ? 7.59 -5.297 7.047 1 97.5 26 GLN B O 1
ATOM 1667 N N . ALA B 1 27 ? 8.094 -3.115 7.297 1 98.44 27 ALA B N 1
ATOM 1668 C CA . ALA B 1 27 ? 6.84 -2.602 6.742 1 98.44 27 ALA B CA 1
ATOM 1669 C C . ALA B 1 27 ? 7 -2.252 5.266 1 98.44 27 ALA B C 1
ATOM 1671 O O . ALA B 1 27 ? 8.102 -2.318 4.719 1 98.44 27 ALA B O 1
ATOM 1672 N N . PHE B 1 28 ? 5.891 -2.078 4.637 1 98.44 28 PHE B N 1
ATOM 1673 C CA . PHE B 1 28 ? 5.914 -1.638 3.246 1 98.44 28 PHE B CA 1
ATOM 1674 C C . PHE B 1 28 ? 5.168 -0.319 3.082 1 98.44 28 PHE B C 1
ATOM 1676 O O . PHE B 1 28 ? 3.936 -0.293 3.08 1 98.44 28 PHE B O 1
ATOM 1683 N N . PHE B 1 29 ? 5.879 0.8 2.998 1 98.5 29 PHE B N 1
ATOM 1684 C CA . PHE B 1 29 ? 5.379 2.121 2.637 1 98.5 29 PHE B CA 1
ATOM 1685 C C . PHE B 1 29 ? 6.184 2.705 1.481 1 98.5 29 PHE B C 1
ATOM 1687 O O . PHE B 1 29 ? 7.395 2.508 1.399 1 98.5 29 PHE B O 1
ATOM 1694 N N . LYS B 1 30 ? 5.488 3.447 0.585 1 97.25 30 LYS B N 1
ATOM 1695 C CA . LYS B 1 30 ? 6.188 4.004 -0.569 1 97.25 30 LYS B CA 1
ATOM 1696 C C . LYS B 1 30 ? 5.43 5.191 -1.155 1 97.25 30 LYS B C 1
ATOM 1698 O O . LYS B 1 30 ? 4.199 5.238 -1.091 1 97.25 30 LYS B O 1
ATOM 1703 N N . LYS B 1 31 ? 6.227 6.09 -1.631 1 97.25 31 LYS B N 1
ATOM 1704 C CA . LYS B 1 31 ? 5.629 7.094 -2.506 1 97.25 31 LYS B CA 1
ATOM 1705 C C . LYS B 1 31 ? 5.25 6.492 -3.857 1 97.25 31 LYS B C 1
ATOM 1707 O O . LYS B 1 31 ? 6.035 5.746 -4.449 1 97.25 31 LYS B O 1
ATOM 1712 N N . ARG B 1 32 ? 4.062 6.793 -4.344 1 96.94 32 ARG B N 1
ATOM 1713 C CA . ARG B 1 32 ? 3.629 6.297 -5.645 1 96.94 32 ARG B CA 1
ATOM 1714 C C . ARG B 1 32 ? 4.469 6.895 -6.766 1 96.94 32 ARG B C 1
ATOM 1716 O O . ARG B 1 32 ? 4.793 8.086 -6.742 1 96.94 32 ARG B O 1
ATOM 1723 N N . CYS B 1 33 ? 4.742 6.047 -7.766 1 95.38 33 CYS B N 1
ATOM 1724 C CA . CYS B 1 33 ? 5.438 6.527 -8.961 1 95.38 33 CYS B CA 1
ATOM 1725 C C . CYS B 1 33 ? 4.504 7.344 -9.844 1 95.38 33 CYS B C 1
ATOM 1727 O O . CYS B 1 33 ? 3.293 7.105 -9.859 1 95.38 33 CYS B O 1
ATOM 1729 N N . VAL B 1 34 ? 5.125 8.203 -10.492 1 93.31 34 VAL B N 1
ATOM 1730 C CA . VAL B 1 34 ? 4.344 9.008 -11.422 1 93.31 34 VAL B CA 1
ATOM 1731 C C . VAL B 1 34 ? 3.9 8.148 -12.609 1 93.31 34 VAL B C 1
ATOM 1733 O O . VAL B 1 34 ? 4.68 7.355 -13.13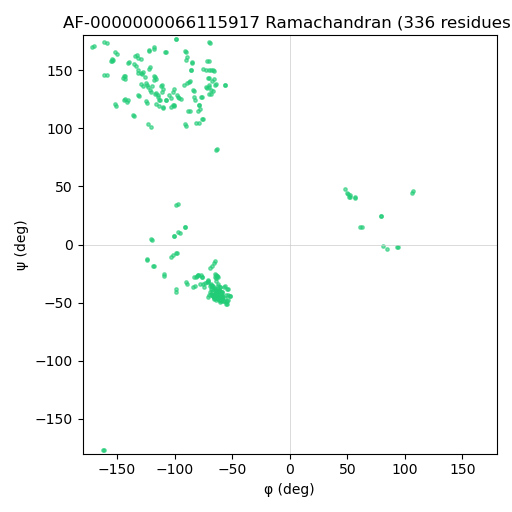3 1 93.31 34 VAL B O 1
ATOM 1736 N N . ASP B 1 35 ? 2.697 8.273 -12.984 1 94.25 35 ASP B N 1
ATOM 1737 C CA . ASP B 1 35 ? 2.162 7.547 -14.141 1 94.25 35 ASP B CA 1
ATOM 1738 C C . ASP B 1 35 ? 2.596 8.203 -15.445 1 94.25 35 ASP B C 1
ATOM 1740 O O . ASP B 1 35 ? 2.199 9.328 -15.75 1 94.25 35 ASP B O 1
ATOM 1744 N N . ILE B 1 36 ? 3.35 7.508 -16.234 1 94.31 36 ILE B N 1
ATOM 1745 C CA . ILE B 1 36 ? 3.906 8.062 -17.453 1 94.31 36 ILE B CA 1
ATOM 1746 C C . ILE B 1 36 ? 3.52 7.176 -18.641 1 94.31 36 ILE B C 1
ATOM 1748 O O . ILE B 1 36 ? 3.715 5.961 -18.609 1 94.31 36 ILE B O 1
ATOM 1752 N N . ILE B 1 37 ? 2.898 7.738 -19.594 1 94.69 37 ILE B N 1
ATOM 1753 C CA . ILE B 1 37 ? 2.693 7.055 -20.875 1 94.69 37 ILE B CA 1
ATOM 1754 C C . ILE B 1 37 ? 3.994 7.062 -21.672 1 94.69 37 ILE B C 1
ATOM 1756 O O . ILE B 1 37 ? 4.395 8.102 -22.203 1 94.69 37 ILE B O 1
ATOM 1760 N N . ILE B 1 38 ? 4.574 6.02 -21.781 1 93.69 38 ILE B N 1
ATOM 1761 C CA . ILE B 1 38 ? 5.867 5.93 -22.453 1 93.69 38 ILE B CA 1
ATOM 1762 C C . ILE B 1 38 ? 5.668 5.973 -23.969 1 93.69 38 ILE B C 1
ATOM 1764 O O . ILE B 1 38 ? 4.918 5.172 -24.516 1 93.69 38 ILE B O 1
ATOM 1768 N N . LYS B 1 39 ? 6.355 6.852 -24.641 1 94.31 39 LYS B N 1
ATOM 1769 C CA . LYS B 1 39 ? 6.254 7.023 -26.094 1 94.31 39 LYS B CA 1
ATOM 1770 C C . LYS B 1 39 ? 7.398 6.312 -26.812 1 94.31 39 LYS B C 1
ATOM 1772 O O . LYS B 1 39 ? 7.223 5.812 -27.922 1 94.31 39 LYS B O 1
ATOM 1777 N N . ASN B 1 40 ? 8.531 6.41 -26.188 1 93.38 40 ASN B N 1
ATOM 1778 C CA . ASN B 1 40 ? 9.727 5.781 -26.75 1 93.38 40 ASN B CA 1
ATOM 1779 C C . ASN B 1 40 ? 10.633 5.234 -25.656 1 93.38 40 ASN B C 1
ATOM 1781 O O . ASN B 1 40 ? 10.75 5.836 -24.578 1 93.38 40 ASN B O 1
ATOM 1785 N N . ILE B 1 41 ? 11.219 4.129 -25.953 1 91.38 41 ILE B N 1
ATOM 1786 C CA . ILE B 1 41 ? 12.164 3.533 -25.016 1 91.38 41 ILE B CA 1
ATOM 1787 C C . ILE B 1 41 ? 13.438 3.137 -25.75 1 91.38 41 ILE B C 1
ATOM 1789 O O . ILE B 1 41 ? 13.383 2.578 -26.844 1 91.38 41 ILE B O 1
ATOM 1793 N N . ASP B 1 42 ? 14.57 3.588 -25.188 1 91.81 42 ASP B N 1
ATOM 1794 C CA . ASP B 1 42 ? 15.883 3.217 -25.719 1 91.81 42 ASP B CA 1
ATOM 1795 C C . ASP B 1 42 ? 16.844 2.863 -24.578 1 91.81 42 ASP B C 1
ATOM 1797 O O . ASP B 1 42 ? 17.375 3.75 -23.906 1 91.81 42 ASP B O 1
ATOM 1801 N N . ASN B 1 43 ? 17.203 1.64 -24.484 1 90.88 43 ASN B N 1
ATOM 1802 C CA . ASN B 1 43 ? 18.141 1.179 -23.469 1 90.88 43 ASN B CA 1
ATOM 1803 C C . ASN B 1 43 ? 17.766 1.694 -22.078 1 90.88 43 ASN B C 1
ATOM 1805 O O . ASN B 1 43 ? 18.578 2.305 -21.391 1 90.88 43 ASN B O 1
ATOM 1809 N N . SER B 1 44 ? 16.656 1.634 -21.641 1 89.19 44 SER B N 1
ATOM 1810 C CA . SER B 1 44 ? 16.109 1.966 -20.344 1 89.19 44 SER B CA 1
ATOM 1811 C C . SER B 1 44 ? 15.844 3.463 -20.203 1 89.19 44 SER B C 1
ATOM 1813 O O . SER B 1 44 ? 15.367 3.93 -19.172 1 89.19 44 SER B O 1
ATOM 1815 N N . TYR B 1 45 ? 16.203 4.191 -21.344 1 92.25 45 TYR B N 1
ATOM 1816 C CA . TYR B 1 45 ? 15.828 5.602 -21.391 1 92.25 45 TYR B CA 1
ATOM 1817 C C . TYR B 1 45 ? 14.477 5.785 -22.062 1 92.25 45 TYR B C 1
ATOM 1819 O O . TYR B 1 45 ? 14.188 5.152 -23.094 1 92.25 45 TYR B O 1
ATOM 1827 N N . VAL B 1 46 ? 13.727 6.668 -21.391 1 93.44 46 VAL B N 1
ATOM 1828 C CA . VAL B 1 46 ? 12.367 6.754 -21.906 1 93.44 46 VAL B CA 1
ATOM 1829 C C . VAL B 1 46 ? 12.016 8.211 -22.203 1 93.44 46 VAL B C 1
ATOM 1831 O O . VAL B 1 46 ? 12.578 9.125 -21.594 1 93.44 46 VAL B O 1
ATOM 1834 N N . GLN B 1 47 ? 11.203 8.352 -23.172 1 95.19 47 GLN B N 1
ATOM 1835 C CA . GLN B 1 47 ? 10.438 9.57 -23.422 1 95.19 47 GLN B CA 1
ATOM 1836 C C . GLN B 1 47 ? 8.938 9.312 -23.312 1 95.19 47 GLN B C 1
ATOM 1838 O O . GLN B 1 47 ? 8.438 8.297 -23.812 1 95.19 47 GLN B O 1
ATOM 1843 N N . GLY B 1 48 ? 8.367 10.148 -22.562 1 95.38 48 GLY B N 1
ATOM 1844 C CA . GLY B 1 48 ? 6.941 9.93 -22.375 1 95.38 48 GLY B CA 1
ATOM 1845 C C . GLY B 1 48 ? 6.211 11.164 -21.859 1 95.38 48 GLY B C 1
ATOM 1846 O O . GLY B 1 48 ? 6.777 12.258 -21.828 1 95.38 48 GLY B O 1
ATOM 1847 N N . LYS B 1 49 ? 4.93 10.961 -21.625 1 95.94 49 LYS B N 1
ATOM 1848 C CA . LYS B 1 49 ? 4.066 12.023 -21.109 1 95.94 49 LYS B CA 1
ATOM 1849 C C . LYS B 1 49 ? 3.447 11.633 -19.781 1 95.94 49 LYS B C 1
ATOM 1851 O O . LYS B 1 49 ? 2.924 10.531 -19.625 1 95.94 49 LYS B O 1
ATOM 1856 N N . ILE B 1 50 ? 3.547 12.531 -18.844 1 94 50 ILE B N 1
ATOM 1857 C CA . ILE B 1 50 ? 2.975 12.297 -17.516 1 94 50 ILE B CA 1
ATOM 1858 C C . ILE B 1 50 ? 1.451 12.289 -17.609 1 94 50 ILE B C 1
ATOM 1860 O O . ILE B 1 50 ? 0.854 13.188 -18.219 1 94 50 ILE B O 1
ATOM 1864 N N . LYS B 1 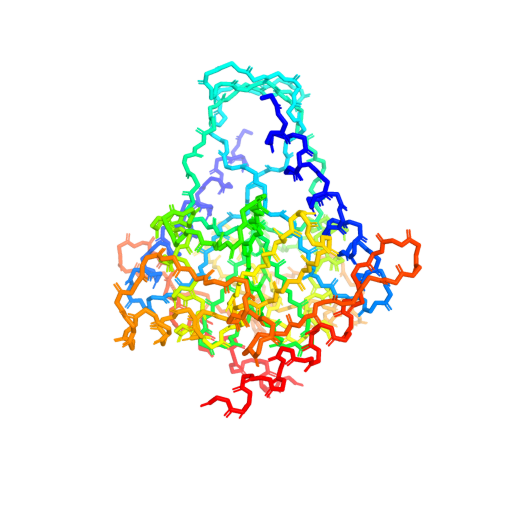51 ? 0.854 11.227 -17.031 1 92.88 51 LYS B N 1
ATOM 1865 C CA . LYS B 1 51 ? -0.601 11.156 -16.938 1 92.88 51 LYS B CA 1
ATOM 1866 C C . LYS B 1 51 ? -1.11 11.891 -15.695 1 92.88 51 LYS B C 1
ATOM 1868 O O . LYS B 1 51 ? -0.393 12.016 -14.703 1 92.88 51 LYS B O 1
ATOM 1873 N N . GLN B 1 52 ? -2.365 12.289 -15.781 1 87.25 52 GLN B N 1
ATOM 1874 C CA . GLN B 1 52 ? -2.998 12.914 -14.625 1 87.25 52 GLN B CA 1
ATOM 1875 C C . GLN B 1 52 ? -3.119 11.93 -13.469 1 87.25 52 GLN B C 1
ATOM 1877 O O . GLN B 1 52 ? -3.512 10.781 -13.664 1 87.25 52 GLN B O 1
ATOM 1882 N N . LYS B 1 53 ? -2.811 12.461 -12.344 1 85.62 53 LYS B N 1
ATOM 1883 C CA . LYS B 1 53 ? -2.854 11.656 -11.125 1 85.62 53 LYS B CA 1
ATOM 1884 C C . LYS B 1 53 ? -4.293 11.32 -10.742 1 85.62 53 LYS B C 1
ATOM 1886 O O . LYS B 1 53 ? -5.191 12.148 -10.883 1 85.62 53 LYS B O 1
ATOM 1891 N N . SER B 1 54 ? -4.5 9.984 -10.172 1 89.44 54 SER B N 1
ATOM 1892 C CA . SER B 1 54 ? -5.828 9.609 -9.703 1 89.44 54 SER B CA 1
ATOM 1893 C C . SER B 1 54 ? -5.793 9.164 -8.242 1 89.44 54 SER B C 1
ATOM 1895 O O . SER B 1 54 ? -6.836 9.047 -7.602 1 89.44 54 SER B O 1
ATOM 1897 N N . GLU B 1 55 ? -4.543 8.945 -7.754 1 96.38 55 GLU B N 1
ATOM 1898 C CA . GLU B 1 55 ? -4.395 8.438 -6.395 1 96.38 55 GLU B CA 1
ATOM 1899 C C . GLU B 1 55 ? -3.633 9.422 -5.516 1 96.38 55 GLU B C 1
ATOM 1901 O O . GLU B 1 55 ? -3.143 10.445 -6 1 96.38 55 GLU B O 1
ATOM 1906 N N . THR B 1 56 ? -3.646 9.18 -4.242 1 98 56 THR B N 1
ATOM 1907 C CA . THR B 1 56 ? -2.818 9.938 -3.311 1 98 56 THR B CA 1
ATOM 1908 C C . THR B 1 56 ? -1.341 9.617 -3.512 1 98 56 THR B C 1
ATOM 1910 O O . THR B 1 56 ? -1 8.672 -4.227 1 98 56 THR B O 1
ATOM 1913 N N . ASP B 1 57 ? -0.485 10.336 -2.824 1 96.88 57 ASP B N 1
ATOM 1914 C CA . ASP B 1 57 ? 0.95 10.289 -3.084 1 96.88 57 ASP B CA 1
ATOM 1915 C C . ASP B 1 57 ? 1.593 9.086 -2.402 1 96.88 57 ASP B C 1
ATOM 1917 O O . ASP B 1 57 ? 2.615 8.57 -2.865 1 96.88 57 ASP B O 1
ATOM 1921 N N . TYR B 1 58 ? 1.008 8.625 -1.293 1 98.5 58 TYR B N 1
ATOM 1922 C CA . TYR B 1 58 ? 1.688 7.605 -0.501 1 98.5 58 TYR B CA 1
ATOM 1923 C C . TYR B 1 58 ? 0.743 6.465 -0.155 1 98.5 58 TYR B C 1
ATOM 1925 O O . TYR B 1 58 ? -0.463 6.672 0.001 1 98.5 58 TYR B O 1
ATOM 1933 N N . TYR B 1 59 ? 1.287 5.336 -0.015 1 98.56 59 TYR B N 1
ATOM 1934 C CA . TYR B 1 59 ? 0.542 4.188 0.484 1 98.56 59 TYR B CA 1
ATOM 1935 C C . TYR B 1 59 ? 1.466 3.203 1.193 1 98.56 59 TYR B C 1
ATOM 1937 O O . TYR B 1 59 ? 2.689 3.322 1.11 1 98.56 59 TYR B O 1
ATOM 1945 N N . GLY B 1 60 ? 0.826 2.283 1.932 1 98.25 60 GLY B N 1
ATOM 1946 C CA . GLY B 1 60 ? 1.623 1.298 2.645 1 98.25 60 GLY B CA 1
ATOM 1947 C C . GLY B 1 60 ? 0.79 0.198 3.275 1 98.25 60 GLY B C 1
ATOM 1948 O O . GLY B 1 60 ? -0.442 0.255 3.252 1 98.25 60 GLY B O 1
ATOM 1949 N N . PHE B 1 61 ? 1.479 -0.76 3.713 1 98.31 61 PHE B N 1
ATOM 1950 C CA . PHE B 1 61 ? 0.912 -1.966 4.309 1 98.31 61 PHE B CA 1
ATOM 1951 C C . PHE B 1 61 ? 1.779 -2.461 5.457 1 98.31 61 PHE B C 1
ATOM 1953 O O . PHE B 1 61 ? 2.992 -2.611 5.309 1 98.31 61 PHE B O 1
ATOM 1960 N N . TYR B 1 62 ? 1.119 -2.623 6.621 1 98.38 62 TYR B N 1
ATOM 1961 C CA . TYR B 1 62 ? 1.854 -2.99 7.828 1 98.38 62 TYR B CA 1
ATOM 1962 C C . TYR B 1 62 ? 0.968 -3.771 8.789 1 98.38 62 TYR B C 1
ATOM 1964 O O . TYR B 1 62 ? -0.097 -3.295 9.188 1 98.38 62 TYR B O 1
ATOM 1972 N N . LYS B 1 63 ? 1.351 -4.949 9.109 1 97.38 63 LYS B N 1
ATOM 1973 C CA . LYS B 1 63 ? 0.688 -5.816 10.078 1 97.38 63 LYS B CA 1
ATOM 1974 C C . LYS B 1 63 ? -0.807 -5.926 9.789 1 97.38 63 LYS B C 1
ATOM 1976 O O . LYS B 1 63 ? -1.633 -5.73 10.688 1 97.38 63 LYS B O 1
ATOM 1981 N N . GLY B 1 64 ? -1.176 -6.082 8.555 1 97.31 64 GLY B N 1
ATOM 1982 C CA . GLY B 1 64 ? -2.553 -6.363 8.18 1 97.31 64 GLY B CA 1
ATOM 1983 C C . GLY B 1 64 ? -3.348 -5.113 7.852 1 97.31 64 GLY B C 1
ATOM 1984 O O . GLY B 1 64 ? -4.512 -5.199 7.449 1 97.31 64 GLY B O 1
ATOM 1985 N N . ASP B 1 65 ? -2.691 -3.947 7.996 1 97.75 65 ASP B N 1
ATOM 1986 C CA . ASP B 1 65 ? -3.404 -2.691 7.785 1 97.75 65 ASP B CA 1
ATOM 1987 C C . ASP B 1 65 ? -2.9 -1.978 6.531 1 97.75 65 ASP B C 1
ATOM 1989 O O . ASP B 1 65 ? -1.695 -1.951 6.27 1 97.75 65 ASP B O 1
ATOM 1993 N N . TYR B 1 66 ? -3.846 -1.487 5.789 1 98.38 66 TYR B N 1
ATOM 1994 C CA . TYR B 1 66 ? -3.533 -0.71 4.594 1 98.38 66 TYR B CA 1
ATOM 1995 C C . TYR B 1 66 ? -3.666 0.784 4.867 1 98.38 66 TYR B C 1
ATOM 1997 O O . TYR B 1 66 ? -4.645 1.226 5.473 1 98.38 66 TYR B O 1
ATOM 2005 N N . PHE B 1 67 ? -2.68 1.545 4.43 1 98.62 67 PHE B N 1
ATOM 2006 C CA . PHE B 1 67 ? -2.619 2.988 4.629 1 98.62 67 PHE B CA 1
ATOM 2007 C C . PHE B 1 67 ? -2.51 3.713 3.293 1 98.62 67 PHE B C 1
ATOM 2009 O O . PHE B 1 67 ? -1.778 3.277 2.402 1 98.62 67 PHE B O 1
ATOM 2016 N N . ASP B 1 68 ? -3.229 4.738 3.109 1 98.69 68 ASP B N 1
ATOM 2017 C CA . ASP B 1 68 ? -3.221 5.59 1.924 1 98.69 68 ASP B CA 1
ATOM 2018 C C . ASP B 1 68 ? -3.346 7.062 2.305 1 98.69 68 ASP B C 1
ATOM 2020 O O . ASP B 1 68 ? -4.281 7.453 3.01 1 98.69 68 ASP B O 1
ATOM 2024 N N . PHE B 1 69 ? -2.314 7.926 1.823 1 98.81 69 PHE B N 1
ATOM 2025 C CA . PHE B 1 69 ? -2.4 9.289 2.344 1 98.81 69 PHE B CA 1
ATOM 2026 C C . PHE B 1 69 ? -1.726 10.273 1.399 1 98.81 69 PHE B C 1
ATOM 2028 O O . PHE B 1 69 ? -0.944 9.875 0.533 1 98.81 69 PHE B O 1
ATOM 2035 N N . GLU B 1 70 ? -2.129 11.461 1.536 1 98.38 70 GLU B N 1
ATOM 2036 C CA . GLU B 1 70 ? -1.617 12.633 0.825 1 98.38 70 GLU B CA 1
ATOM 2037 C C . GLU B 1 70 ? -0.969 13.625 1.787 1 98.38 70 GLU B C 1
ATOM 2039 O O . GLU B 1 70 ? -1.411 13.766 2.928 1 98.38 70 GLU B O 1
ATOM 2044 N N . ALA B 1 71 ? 0.122 14.258 1.357 1 98.31 71 ALA B N 1
ATOM 2045 C CA . ALA B 1 71 ? 0.785 15.273 2.172 1 98.31 71 ALA B CA 1
ATOM 2046 C C . ALA B 1 71 ? 0.625 16.656 1.556 1 98.31 71 ALA B C 1
ATOM 2048 O O . ALA B 1 71 ? 0.768 16.828 0.342 1 98.31 71 ALA B O 1
ATOM 2049 N N . LYS B 1 72 ? 0.239 17.625 2.316 1 98 72 LYS B N 1
ATOM 2050 C CA . LYS B 1 72 ? 0.089 19.016 1.929 1 98 72 LYS B CA 1
ATOM 2051 C C . LYS B 1 72 ? 0.737 19.953 2.953 1 98 72 LYS B C 1
ATOM 2053 O O . LYS B 1 72 ? 1.045 19.531 4.07 1 98 72 LYS B O 1
ATOM 2058 N N . GLN B 1 73 ? 0.989 21.188 2.592 1 97.62 73 GLN B N 1
ATOM 2059 C CA . GLN B 1 73 ? 1.543 22.172 3.506 1 97.62 73 GLN B CA 1
ATOM 2060 C C . GLN B 1 73 ? 0.893 23.531 3.297 1 97.62 73 GLN B C 1
ATOM 2062 O O . GLN B 1 73 ? 0.285 23.781 2.254 1 97.62 73 GLN B O 1
ATOM 2067 N N . THR B 1 74 ? 0.929 24.312 4.258 1 97.56 74 THR B N 1
ATOM 2068 C CA . THR B 1 74 ? 0.443 25.688 4.184 1 97.56 74 THR B CA 1
ATOM 2069 C C . THR B 1 74 ? 1.324 26.625 5.008 1 97.56 74 THR B C 1
ATOM 2071 O O . THR B 1 74 ? 1.855 26.219 6.047 1 97.56 74 THR B O 1
ATOM 2074 N N . ASN B 1 75 ? 1.53 27.844 4.574 1 96.25 75 ASN B N 1
ATOM 2075 C CA . ASN B 1 75 ? 2.227 28.875 5.332 1 96.25 75 ASN B CA 1
ATOM 2076 C C . ASN B 1 75 ? 1.246 29.844 5.992 1 96.25 75 ASN B C 1
ATOM 2078 O O . ASN B 1 75 ? 1.646 30.906 6.48 1 96.25 75 ASN B O 1
ATOM 2082 N N . LYS B 1 76 ? -0.045 29.5 5.906 1 96.94 76 LYS B N 1
ATOM 2083 C CA . LYS B 1 76 ? -1.109 30.281 6.523 1 96.94 76 LYS B CA 1
ATOM 2084 C C . LYS B 1 76 ? -1.536 29.688 7.855 1 96.94 76 LYS B C 1
ATOM 2086 O O . LYS B 1 76 ? -1.015 28.641 8.266 1 96.94 76 LYS B O 1
ATOM 2091 N N . ASN B 1 77 ? -2.477 30.391 8.539 1 97.81 77 ASN B N 1
ATOM 2092 C CA . ASN B 1 77 ? -2.988 29.922 9.82 1 97.81 77 ASN B CA 1
ATOM 2093 C C . ASN B 1 77 ? -4.223 29.031 9.641 1 97.81 77 ASN B C 1
ATOM 2095 O O . ASN B 1 77 ? -5.008 28.859 10.578 1 97.81 77 ASN B O 1
ATOM 2099 N N . SER B 1 78 ? -4.434 28.578 8.422 1 98.44 78 SER B N 1
ATOM 2100 C CA . SER B 1 78 ? -5.512 27.656 8.086 1 98.44 78 SER B CA 1
ATOM 2101 C C . SER B 1 78 ? -5.164 26.828 6.848 1 98.44 78 SER B C 1
ATOM 2103 O O . SER B 1 78 ? -4.25 27.188 6.102 1 98.44 78 SER B O 1
ATOM 2105 N N . PHE B 1 79 ? -5.805 25.766 6.754 1 98.62 79 PHE B N 1
ATOM 2106 C CA . PHE B 1 79 ? -5.648 24.906 5.586 1 98.62 79 PHE B CA 1
ATOM 2107 C C . PHE B 1 79 ? -6.883 24.969 4.695 1 98.62 79 PHE B C 1
ATOM 2109 O O . PHE B 1 79 ? -8 24.719 5.156 1 98.62 79 PHE B O 1
ATOM 2116 N N . LEU B 1 80 ? -6.672 25.312 3.414 1 98.38 80 LEU B N 1
ATOM 2117 C CA . LEU B 1 80 ? -7.777 25.375 2.461 1 98.38 80 LEU B CA 1
ATOM 2118 C C . LEU B 1 80 ? -8.109 24 1.916 1 98.38 80 LEU B C 1
ATOM 2120 O O . LEU B 1 80 ? -7.242 23.328 1.353 1 98.38 80 LEU B O 1
ATOM 2124 N N . ILE B 1 81 ? -9.328 23.578 2.035 1 98.12 81 ILE B N 1
ATOM 2125 C CA . ILE B 1 81 ? -9.766 22.266 1.603 1 98.12 81 ILE B CA 1
ATOM 2126 C C . ILE B 1 81 ? -9.57 22.125 0.094 1 98.12 81 ILE B C 1
ATOM 2128 O O . ILE B 1 81 ? -9.258 21.031 -0.399 1 98.12 81 ILE B O 1
ATOM 2132 N N . LYS B 1 82 ? -9.609 23.203 -0.709 1 96.94 82 LYS B N 1
ATOM 2133 C CA . LYS B 1 82 ? -9.461 23.203 -2.162 1 96.94 82 LYS B CA 1
ATOM 2134 C C . LYS B 1 82 ? -8.062 22.75 -2.57 1 96.94 82 LYS B C 1
ATOM 2136 O O . LYS B 1 82 ? -7.812 22.469 -3.744 1 96.94 82 LYS B O 1
ATOM 2141 N N . GLN B 1 83 ? -7.129 22.719 -1.599 1 97.19 83 GLN B N 1
ATOM 2142 C CA . GLN B 1 83 ? -5.789 22.219 -1.878 1 97.19 83 GLN B CA 1
ATOM 2143 C C . GLN B 1 83 ? -5.805 20.703 -2.133 1 97.19 83 GLN B C 1
ATOM 2145 O O . GLN B 1 83 ? -4.844 20.156 -2.666 1 97.19 83 GLN B O 1
ATOM 2150 N N . ILE B 1 84 ? -6.789 20.094 -1.703 1 97.56 84 ILE B N 1
ATOM 2151 C CA . ILE B 1 84 ? -6.988 18.688 -2 1 97.56 84 ILE B CA 1
ATOM 2152 C C . ILE B 1 84 ? -7.723 18.531 -3.33 1 97.56 84 ILE B C 1
ATOM 2154 O O . ILE B 1 84 ? -8.891 18.906 -3.447 1 97.56 84 ILE B O 1
ATOM 2158 N N . GLN B 1 85 ? -7.098 17.969 -4.297 1 96.62 85 GLN B N 1
ATOM 2159 C CA . GLN B 1 85 ? -7.742 17.797 -5.598 1 96.62 85 GLN B CA 1
ATOM 2160 C C . GLN B 1 85 ? -8.898 16.812 -5.512 1 96.62 85 GLN B C 1
ATOM 2162 O O . GLN B 1 85 ? -8.844 15.852 -4.734 1 96.62 85 GLN B O 1
ATOM 2167 N N . PRO B 1 86 ? -9.898 16.969 -6.332 1 96.5 86 PRO B N 1
ATOM 2168 C CA . PRO B 1 86 ? -11.062 16.078 -6.293 1 96.5 86 PRO B CA 1
ATOM 2169 C C . PRO B 1 86 ? -10.688 14.602 -6.418 1 96.5 86 PRO B C 1
ATOM 2171 O O . PRO B 1 86 ? -11.25 13.75 -5.723 1 96.5 86 PRO B O 1
ATOM 2174 N N . HIS B 1 87 ? -9.68 14.273 -7.281 1 96.56 87 HIS B N 1
ATOM 2175 C CA . HIS B 1 87 ? -9.297 12.875 -7.465 1 96.56 87 HIS B CA 1
ATOM 2176 C C . HIS B 1 87 ? -8.633 12.32 -6.211 1 96.56 87 HIS B C 1
ATOM 2178 O O . HIS B 1 87 ? -8.766 11.133 -5.906 1 96.56 87 HIS B O 1
ATOM 2184 N N . GLN B 1 88 ? -7.875 13.18 -5.5 1 97.31 88 GLN B N 1
ATOM 2185 C CA . GLN B 1 88 ? -7.27 12.75 -4.242 1 97.31 88 GLN B CA 1
ATOM 2186 C C . GLN B 1 88 ? -8.336 12.422 -3.205 1 97.31 88 GLN B C 1
ATOM 2188 O O . GLN B 1 88 ? -8.25 11.398 -2.52 1 97.31 88 GLN B O 1
ATOM 2193 N N . LEU B 1 89 ? -9.383 13.328 -3.129 1 97.56 89 LEU B N 1
ATOM 2194 C CA . LEU B 1 89 ? -10.484 13.125 -2.199 1 97.56 89 LEU B CA 1
ATOM 2195 C C . LEU B 1 89 ? -11.25 11.852 -2.543 1 97.56 89 LEU B C 1
ATOM 2197 O O . LEU B 1 89 ? -11.617 11.078 -1.652 1 97.56 89 LEU B O 1
ATOM 2201 N N . ALA B 1 90 ? -11.523 11.648 -3.803 1 97.62 90 ALA B N 1
ATOM 2202 C CA . ALA B 1 90 ? -12.234 10.461 -4.258 1 97.62 90 ALA B CA 1
ATOM 2203 C C . ALA B 1 90 ? -11.469 9.188 -3.906 1 97.62 90 ALA B C 1
ATOM 2205 O O . ALA B 1 90 ? -12.062 8.188 -3.506 1 97.62 90 ALA B O 1
ATOM 2206 N N . HIS B 1 91 ? -10.18 9.227 -4.062 1 98.38 91 HIS B N 1
ATOM 2207 C CA . HIS B 1 91 ? -9.352 8.07 -3.74 1 98.38 91 HIS B CA 1
ATOM 2208 C C . HIS B 1 91 ? -9.367 7.781 -2.242 1 98.38 91 HIS B C 1
ATOM 2210 O O . HIS B 1 91 ? -9.484 6.625 -1.828 1 98.38 91 HIS B O 1
ATOM 2216 N N . LEU B 1 92 ? -9.234 8.812 -1.417 1 98.62 92 LEU B N 1
ATOM 2217 C CA . LEU B 1 92 ? -9.289 8.648 0.031 1 98.62 92 LEU B CA 1
ATOM 2218 C C . LEU B 1 92 ? -10.625 8.039 0.453 1 98.62 92 LEU B C 1
ATOM 2220 O O . LEU B 1 92 ? -10.672 7.188 1.348 1 98.62 92 LEU B O 1
ATOM 2224 N N . TYR B 1 93 ? -11.695 8.492 -0.186 1 98.38 93 TYR B N 1
ATOM 2225 C CA . TYR B 1 93 ? -13.023 7.941 0.079 1 98.38 93 TYR B CA 1
ATOM 2226 C C . TYR B 1 93 ? -13.07 6.453 -0.25 1 98.38 93 TYR B C 1
ATOM 2228 O O . TYR B 1 93 ? -13.594 5.652 0.531 1 98.38 93 TYR B O 1
ATOM 2236 N N . LEU B 1 94 ? -12.508 6.09 -1.381 1 98.5 94 LEU B N 1
ATOM 2237 C CA . LEU B 1 94 ? -12.484 4.703 -1.826 1 98.5 94 LEU B CA 1
ATOM 2238 C C . LEU B 1 94 ? -11.766 3.818 -0.809 1 98.5 94 LEU B C 1
ATOM 2240 O O . LEU B 1 94 ? -12.258 2.74 -0.466 1 98.5 94 LEU B O 1
ATOM 2244 N N . ILE B 1 95 ? -10.648 4.266 -0.329 1 98.5 95 ILE B N 1
ATOM 2245 C CA . ILE B 1 95 ? -9.859 3.512 0.64 1 98.5 95 ILE B CA 1
ATOM 2246 C C . ILE B 1 95 ? -10.633 3.398 1.954 1 98.5 95 ILE B C 1
ATOM 2248 O O . ILE B 1 95 ? -10.68 2.324 2.561 1 98.5 95 ILE B O 1
ATOM 2252 N N . HIS B 1 96 ? -11.234 4.527 2.385 1 97.88 96 HIS B N 1
ATOM 2253 C CA . HIS B 1 96 ? -12.039 4.543 3.604 1 97.88 96 HIS B CA 1
ATOM 2254 C C . HIS B 1 96 ? -13.188 3.549 3.514 1 97.88 96 HIS B C 1
ATOM 2256 O O . HIS B 1 96 ? -13.438 2.787 4.453 1 97.88 96 HIS B O 1
ATOM 2262 N N . LYS B 1 97 ? -13.859 3.504 2.383 1 97.5 97 LYS B N 1
ATOM 2263 C CA . LYS B 1 97 ? -15.008 2.633 2.174 1 97.5 97 LYS B CA 1
ATOM 2264 C C . LYS B 1 97 ? -14.609 1.163 2.246 1 97.5 97 LYS B C 1
ATOM 2266 O O . LYS B 1 97 ? -15.422 0.309 2.609 1 97.5 97 LYS B O 1
ATOM 2271 N N . ASN B 1 98 ? -13.359 0.886 1.942 1 97.94 98 ASN B N 1
ATOM 2272 C CA . ASN B 1 98 ? -12.852 -0.482 1.984 1 97.94 98 ASN B CA 1
ATOM 2273 C C . ASN B 1 98 ? -12.141 -0.776 3.303 1 97.94 98 ASN B C 1
ATOM 2275 O O . ASN B 1 98 ? -11.375 -1.731 3.396 1 97.94 98 ASN B O 1
ATOM 2279 N N . SER B 1 99 ? -12.242 0.087 4.273 1 97 99 SER B N 1
ATOM 2280 C CA . SER B 1 99 ? -11.781 -0.13 5.641 1 97 99 SER B CA 1
ATOM 2281 C C . SER B 1 99 ? -10.273 0.067 5.75 1 97 99 SER B C 1
ATOM 2283 O O . SER B 1 99 ? -9.625 -0.539 6.605 1 97 99 SER B O 1
ATOM 2285 N N . GLY B 1 100 ? -9.703 0.838 4.852 1 98.12 100 GLY B N 1
ATOM 2286 C CA . GLY B 1 100 ? -8.312 1.238 4.969 1 98.12 100 GLY B CA 1
ATOM 2287 C C . GLY B 1 100 ? -8.125 2.521 5.758 1 98.12 100 GLY B C 1
ATOM 2288 O O . GLY B 1 100 ? -9.078 3.268 5.973 1 98.12 100 GLY B O 1
ATOM 2289 N N . PHE B 1 101 ? -6.957 2.74 6.219 1 98.44 101 PHE B N 1
ATOM 2290 C CA . PHE B 1 101 ? -6.613 3.998 6.871 1 98.44 101 PHE B CA 1
ATOM 2291 C C . PHE B 1 101 ? -6.297 5.074 5.84 1 98.44 101 PHE B C 1
ATOM 2293 O O . PHE B 1 101 ? -5.254 5.027 5.188 1 98.44 101 PHE B O 1
ATOM 2300 N N . SER B 1 102 ? -7.176 5.969 5.641 1 98.5 102 SER B N 1
ATOM 2301 C CA . SER B 1 102 ? -7.016 7.066 4.691 1 98.5 102 SER B CA 1
ATOM 2302 C C . SER B 1 102 ? -6.957 8.414 5.402 1 98.5 102 SER B C 1
ATOM 2304 O O . SER B 1 102 ? -7.832 8.727 6.215 1 98.5 102 SER B O 1
ATOM 2306 N N . PHE B 1 103 ? -5.93 9.219 5.086 1 98.81 103 PHE B N 1
ATOM 2307 C CA . PHE B 1 103 ? -5.715 10.445 5.848 1 98.81 103 PHE B C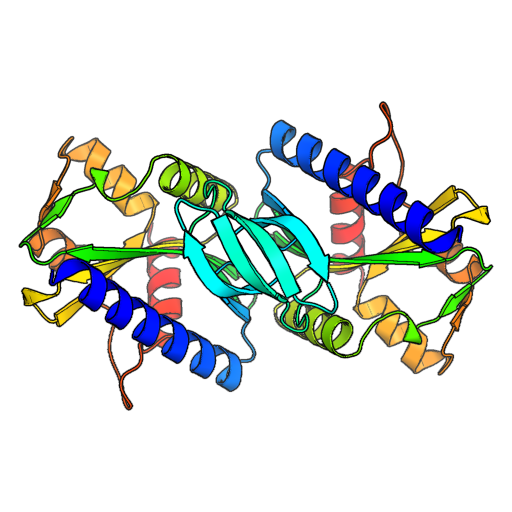A 1
ATOM 2308 C C . PHE B 1 103 ? -4.828 11.414 5.074 1 98.81 103 PHE B C 1
ATOM 2310 O O . PHE B 1 103 ? -4.367 11.094 3.975 1 98.81 103 PHE B O 1
ATOM 2317 N N . LEU B 1 104 ? -4.668 12.602 5.629 1 98.81 104 LEU B N 1
ATOM 2318 C CA . LEU B 1 104 ? -3.729 13.602 5.148 1 98.81 104 LEU B CA 1
ATOM 2319 C C . LEU B 1 104 ? -2.686 13.922 6.215 1 98.81 104 LEU B C 1
ATOM 2321 O O . LEU B 1 104 ? -2.982 13.883 7.414 1 98.81 104 LEU B O 1
ATOM 2325 N N . ILE B 1 105 ? -1.517 14.18 5.762 1 98.75 105 ILE B N 1
ATOM 2326 C CA . ILE B 1 105 ? -0.509 14.844 6.586 1 98.75 105 ILE B CA 1
ATOM 2327 C C . ILE B 1 105 ? -0.397 16.312 6.184 1 98.75 105 ILE B C 1
ATOM 2329 O O . ILE B 1 105 ? -0.122 16.625 5.023 1 98.75 105 ILE B O 1
ATOM 2333 N N . ILE B 1 106 ? -0.69 17.188 7.145 1 98.69 106 ILE B N 1
ATOM 2334 C CA . ILE B 1 106 ? -0.663 18.625 6.871 1 98.69 106 ILE B CA 1
ATOM 2335 C C . ILE B 1 106 ? 0.475 19.281 7.652 1 98.69 106 ILE B C 1
ATOM 2337 O O . ILE B 1 106 ? 0.546 19.156 8.875 1 98.69 106 ILE B O 1
ATOM 2341 N N . CYS B 1 107 ? 1.356 19.969 6.941 1 98.44 107 CYS B N 1
ATOM 2342 C CA . CYS B 1 107 ? 2.436 20.734 7.562 1 98.44 107 CYS B CA 1
ATOM 2343 C C . CYS B 1 107 ? 2.092 22.219 7.621 1 98.44 107 CYS B C 1
ATOM 2345 O O . CYS B 1 107 ? 1.805 22.828 6.594 1 98.44 107 CYS B O 1
ATOM 2347 N N . PHE B 1 108 ? 2.023 22.75 8.789 1 98.19 108 PHE B N 1
ATOM 2348 C CA . PHE B 1 108 ? 1.97 24.203 8.977 1 98.19 108 PHE B CA 1
ATOM 2349 C C . PHE B 1 108 ? 3.373 24.781 9.109 1 98.19 108 PHE B C 1
ATOM 2351 O O . PHE B 1 108 ? 3.961 24.766 10.195 1 98.19 108 PHE B O 1
ATOM 2358 N N . ILE B 1 109 ? 3.818 25.359 8.055 1 96.56 109 ILE B N 1
ATOM 2359 C CA . ILE B 1 109 ? 5.215 25.75 7.91 1 96.56 109 ILE B CA 1
ATOM 2360 C C . ILE B 1 109 ? 5.562 26.812 8.953 1 96.56 109 ILE B C 1
ATOM 2362 O O . ILE B 1 109 ? 6.605 26.734 9.609 1 96.56 109 ILE B O 1
ATOM 2366 N N . ASN B 1 110 ? 4.707 27.75 9.125 1 95.31 110 ASN B N 1
ATOM 2367 C CA . ASN B 1 110 ? 4.965 28.859 10.023 1 95.31 110 ASN B CA 1
ATOM 2368 C C . ASN B 1 110 ? 5.109 28.391 11.469 1 95.31 110 ASN B C 1
ATOM 2370 O O . ASN B 1 110 ? 5.789 29.031 12.273 1 95.31 110 ASN B O 1
ATOM 2374 N N . TYR B 1 111 ? 4.48 27.297 11.789 1 96.44 111 TYR B N 1
ATOM 2375 C CA . TYR B 1 111 ? 4.5 26.781 13.148 1 96.44 111 TYR B CA 1
ATOM 2376 C C . TYR B 1 111 ? 5.488 25.625 13.273 1 96.44 111 TYR B C 1
ATOM 2378 O O . TYR B 1 111 ? 5.773 25.156 14.383 1 96.44 111 TYR B O 1
ATOM 2386 N N . ASN B 1 112 ? 6.035 25.125 12.117 1 95.94 112 ASN B N 1
ATOM 2387 C CA . ASN B 1 112 ? 6.879 23.938 12.07 1 95.94 112 ASN B CA 1
ATOM 2388 C C . ASN B 1 112 ? 6.215 22.75 12.773 1 95.94 112 ASN B C 1
ATOM 2390 O O . ASN B 1 112 ? 6.84 22.078 13.602 1 95.94 112 ASN B O 1
ATOM 2394 N N . LEU B 1 113 ? 4.898 22.625 12.539 1 98.06 113 LEU B N 1
ATOM 2395 C CA . LEU B 1 113 ? 4.113 21.547 13.133 1 98.06 113 LEU B CA 1
ATOM 2396 C C . LEU B 1 113 ? 3.439 20.703 12.047 1 98.06 113 LEU B C 1
ATOM 2398 O O . LEU B 1 113 ? 3.156 21.203 10.961 1 98.06 113 LEU B O 1
ATOM 2402 N N . TYR B 1 114 ? 3.217 19.438 12.336 1 98.5 114 TYR B N 1
ATOM 2403 C CA . TYR B 1 114 ? 2.639 18.453 11.438 1 98.5 114 TYR B CA 1
ATOM 2404 C C . TYR B 1 114 ? 1.457 17.734 12.086 1 98.5 114 TYR B C 1
ATOM 2406 O O . TYR B 1 114 ? 1.508 17.391 13.266 1 98.5 114 TYR B O 1
ATOM 2414 N N . PHE B 1 115 ? 0.388 17.562 11.305 1 98.75 115 PHE B N 1
ATOM 2415 C CA . PHE B 1 115 ? -0.81 16.922 11.836 1 98.75 115 PHE B CA 1
ATOM 2416 C C . PHE B 1 115 ? -1.337 15.867 10.867 1 98.75 115 PHE B C 1
ATOM 2418 O O . PHE B 1 115 ? -1.118 15.961 9.664 1 98.75 115 PHE B O 1
ATOM 2425 N N . ILE B 1 116 ? -2.021 14.891 11.438 1 98.75 116 ILE B N 1
ATOM 2426 C CA . ILE B 1 116 ? -2.836 13.969 10.648 1 98.75 116 ILE B CA 1
ATOM 2427 C C . ILE B 1 116 ? -4.309 14.344 10.781 1 98.75 116 ILE B C 1
ATOM 2429 O O . ILE B 1 116 ? -4.809 14.555 11.891 1 98.75 116 ILE B O 1
ATOM 2433 N N . ILE B 1 117 ? -4.926 14.531 9.695 1 98.62 117 ILE B N 1
ATOM 2434 C CA . ILE B 1 117 ? -6.387 14.578 9.68 1 98.62 117 ILE B CA 1
ATOM 2435 C C . ILE B 1 117 ? -6.93 13.375 8.906 1 98.62 117 ILE B C 1
ATOM 2437 O O . ILE B 1 117 ? -6.586 13.164 7.742 1 98.62 117 ILE B O 1
ATOM 2441 N N . THR B 1 118 ? -7.73 12.5 9.547 1 98.38 118 THR B N 1
ATOM 2442 C CA . THR B 1 118 ? -8.305 11.336 8.883 1 98.38 118 THR B CA 1
ATOM 2443 C C . THR B 1 118 ? -9.367 11.75 7.871 1 98.38 118 THR B C 1
ATOM 2445 O O . THR B 1 118 ? -9.898 12.859 7.949 1 98.38 118 THR B O 1
ATOM 2448 N N . PHE B 1 119 ? -9.641 10.922 6.938 1 98.31 119 PHE B N 1
ATOM 2449 C CA . PHE B 1 119 ? -10.703 11.195 5.973 1 98.31 119 PHE B CA 1
ATOM 2450 C C . PHE B 1 119 ? -12.023 11.477 6.68 1 98.31 119 PHE B C 1
ATOM 2452 O O . PHE B 1 119 ? -12.727 12.422 6.328 1 98.31 119 PHE B O 1
ATOM 2459 N N . GLN B 1 120 ? -12.336 10.703 7.672 1 97.12 120 GLN B N 1
ATOM 2460 C CA . GLN B 1 120 ? -13.586 10.867 8.406 1 97.12 120 GLN B CA 1
ATOM 2461 C C . GLN B 1 120 ? -13.641 12.227 9.094 1 97.12 120 GLN B C 1
ATOM 2463 O O . GLN B 1 120 ? -14.68 12.891 9.078 1 97.12 120 GLN B O 1
ATOM 2468 N N . GLN B 1 121 ? -12.539 12.641 9.719 1 97.75 121 GLN B N 1
ATOM 2469 C CA . GLN B 1 121 ? -12.477 13.945 10.367 1 97.75 121 GLN B CA 1
ATOM 2470 C C . GLN B 1 121 ? -12.703 15.07 9.367 1 97.75 121 GLN B C 1
ATOM 2472 O O . GLN B 1 121 ? -13.375 16.062 9.672 1 97.75 121 GLN B O 1
ATOM 2477 N N . LEU B 1 122 ? -12.094 14.93 8.25 1 98.19 122 LEU B N 1
ATOM 2478 C CA . LEU B 1 122 ? -12.227 15.93 7.195 1 98.19 122 LEU B CA 1
ATOM 2479 C C . LEU B 1 122 ? -13.68 16.094 6.777 1 98.19 122 LEU B C 1
ATOM 2481 O O . LEU B 1 122 ? -14.195 17.203 6.711 1 98.19 122 LEU B O 1
ATOM 2485 N N . ILE B 1 123 ? -14.336 14.969 6.566 1 97.19 123 ILE B N 1
ATOM 2486 C CA . ILE B 1 123 ? -15.727 14.969 6.125 1 97.19 123 ILE B CA 1
ATOM 2487 C C . ILE B 1 123 ? -16.625 15.531 7.23 1 97.19 123 ILE B C 1
ATOM 2489 O O . ILE B 1 123 ? -17.516 16.344 6.969 1 97.19 123 ILE B O 1
ATOM 2493 N N . ASN B 1 124 ? -16.391 15.117 8.406 1 97.31 124 ASN B N 1
ATOM 2494 C CA . ASN B 1 124 ? -17.172 15.609 9.539 1 97.31 124 ASN B CA 1
ATOM 2495 C C . ASN B 1 124 ? -17.031 17.125 9.695 1 97.31 124 ASN B C 1
ATOM 2497 O O . ASN B 1 124 ? -18.016 17.812 9.953 1 97.31 124 ASN B O 1
ATOM 2501 N N . TYR B 1 125 ? -15.82 17.547 9.602 1 98.06 125 TYR B N 1
ATOM 2502 C CA . TYR B 1 125 ? -15.578 18.969 9.719 1 98.06 125 TYR B CA 1
ATOM 2503 C C . TYR B 1 125 ? -16.406 19.75 8.695 1 98.06 125 TYR B C 1
ATOM 2505 O O . TYR B 1 125 ? -17.094 20.703 9.047 1 98.06 125 TYR B O 1
ATOM 2513 N N . TYR B 1 126 ? -16.297 19.328 7.477 1 97.19 126 TYR B N 1
ATOM 2514 C CA . TYR B 1 126 ? -17 20.031 6.402 1 97.19 126 TYR B CA 1
ATOM 2515 C C . TYR B 1 126 ? -18.516 19.969 6.59 1 97.19 126 TYR B C 1
ATOM 2517 O O . TYR B 1 126 ? -19.219 20.953 6.371 1 97.19 126 TYR B O 1
ATOM 2525 N N . GLN B 1 127 ? -19.016 18.812 6.914 1 96.94 127 GLN B N 1
ATOM 2526 C CA . GLN B 1 127 ? -20.453 18.625 7.082 1 96.94 127 GLN B CA 1
ATOM 2527 C C . GLN B 1 127 ? -20.984 19.484 8.219 1 96.94 127 GLN B C 1
ATOM 2529 O O . GLN B 1 127 ? -22.109 20.016 8.125 1 96.94 127 GLN B O 1
ATOM 2534 N N . LYS B 1 128 ? -20.234 19.688 9.234 1 97.25 128 LYS B N 1
ATOM 2535 C CA . LYS B 1 128 ? -20.672 20.406 10.422 1 97.25 128 LYS B CA 1
ATOM 2536 C C . LYS B 1 128 ? -20.531 21.906 10.227 1 97.25 128 LYS B C 1
ATOM 2538 O O . LYS B 1 128 ? -21.375 22.688 10.68 1 97.25 128 LYS B O 1
ATOM 2543 N N . THR B 1 129 ? -19.5 22.312 9.539 1 97.25 129 THR B N 1
ATOM 2544 C CA . THR B 1 129 ? -19.188 23.734 9.539 1 97.25 129 THR B CA 1
ATOM 2545 C C . THR B 1 129 ? -19.484 24.359 8.18 1 97.25 129 THR B C 1
ATOM 2547 O O . THR B 1 129 ? -19.672 25.578 8.078 1 97.25 129 THR B O 1
ATOM 2550 N N . LYS B 1 130 ? -19.453 23.547 7.09 1 96.88 130 LYS B N 1
ATOM 2551 C CA . LYS B 1 130 ? -19.609 23.969 5.703 1 96.88 130 LYS B CA 1
ATOM 2552 C C . LYS B 1 130 ? -18.516 24.953 5.297 1 96.88 130 LYS B C 1
ATOM 2554 O O . LYS B 1 130 ? -18.641 25.672 4.305 1 96.88 130 LYS B O 1
ATOM 2559 N N . ARG B 1 131 ? -17.469 25.016 6.105 1 96.94 131 ARG B N 1
ATOM 2560 C CA . ARG B 1 131 ? -16.344 25.906 5.812 1 96.94 131 ARG B CA 1
ATOM 2561 C C . ARG B 1 131 ? -15.344 25.219 4.887 1 96.94 131 ARG B C 1
ATOM 2563 O O . ARG B 1 131 ? -15.07 24.031 5.02 1 96.94 131 ARG B O 1
ATOM 2570 N N . LYS B 1 132 ? -14.695 26.078 4.098 1 96.62 132 LYS B N 1
ATOM 2571 C CA . LYS B 1 132 ? -13.75 25.578 3.104 1 96.62 132 LYS B CA 1
ATOM 2572 C C . LYS B 1 132 ? -12.312 25.656 3.613 1 96.62 132 LYS B C 1
ATOM 2574 O O . LYS B 1 132 ? -11.383 25.203 2.945 1 96.62 132 LYS B O 1
ATOM 2579 N N . SER B 1 133 ? -12.172 26.25 4.715 1 98.12 133 SER B N 1
ATOM 2580 C CA . SER B 1 133 ? -10.875 26.391 5.363 1 98.12 133 SER B CA 1
ATOM 2581 C C . SER B 1 133 ? -10.898 25.844 6.785 1 98.12 133 SER B C 1
ATOM 2583 O O . SER B 1 133 ? -11.875 26.031 7.512 1 98.12 133 SER B O 1
ATOM 2585 N N . ILE B 1 134 ? -9.82 25.125 7.191 1 98.69 134 ILE B N 1
ATOM 2586 C CA . ILE B 1 134 ? -9.711 24.562 8.531 1 98.69 134 ILE B CA 1
ATOM 2587 C C . ILE B 1 134 ? -8.641 25.312 9.32 1 98.69 134 ILE B C 1
ATOM 2589 O O . ILE B 1 134 ? -7.465 25.281 8.961 1 98.69 134 ILE B O 1
ATOM 2593 N N . PRO B 1 135 ? -9.016 25.938 10.375 1 98.62 135 PRO B N 1
ATOM 2594 C CA . PRO B 1 135 ? -8.055 26.75 11.133 1 98.62 135 PRO B CA 1
ATOM 2595 C C . PRO B 1 135 ? -6.996 25.906 11.836 1 98.62 135 PRO B C 1
ATOM 2597 O O . PRO B 1 135 ? -7.289 24.781 12.273 1 98.62 135 PRO B O 1
ATOM 2600 N N . PHE B 1 136 ? -5.805 26.484 12.008 1 98.69 136 PHE B N 1
ATOM 2601 C CA . PHE B 1 136 ? -4.703 25.859 12.734 1 98.69 136 PHE B CA 1
ATOM 2602 C C . PHE B 1 136 ? -5.16 25.391 14.109 1 98.69 136 PHE B C 1
ATOM 2604 O O . PHE B 1 136 ? -4.828 24.281 14.531 1 98.69 136 PHE B O 1
ATOM 2611 N N . GLN B 1 137 ? -5.871 26.172 14.781 1 98.56 137 GLN B N 1
ATOM 2612 C CA . GLN B 1 137 ? -6.312 25.844 16.125 1 98.56 137 GLN B CA 1
ATOM 2613 C C . GLN B 1 137 ? -7.164 24.578 16.141 1 98.56 137 GLN B C 1
ATOM 2615 O O . GLN B 1 137 ? -7.109 23.797 17.094 1 98.56 137 GLN B O 1
ATOM 2620 N N . TRP B 1 138 ? -8.008 24.344 15.125 1 98.62 138 TRP B N 1
ATOM 2621 C CA . TRP B 1 138 ? -8.812 23.125 15.031 1 98.62 138 TRP B CA 1
ATOM 2622 C C . TRP B 1 138 ? -7.93 21.891 14.93 1 98.62 138 TRP B C 1
ATOM 2624 O O . TRP B 1 138 ? -8.203 20.875 15.555 1 98.62 138 TRP B O 1
ATOM 2634 N N . PHE B 1 139 ? -6.863 21.969 14.18 1 98.69 139 PHE B N 1
ATOM 2635 C CA . PHE B 1 139 ? -5.898 20.875 14.086 1 98.69 139 PHE B CA 1
ATOM 2636 C C . PHE B 1 139 ? -5.293 20.578 15.445 1 98.69 139 PHE B C 1
ATOM 2638 O O . PHE B 1 139 ? -5.203 19.422 15.852 1 98.69 139 PHE B O 1
ATOM 2645 N N . LYS B 1 140 ? -4.871 21.609 16.125 1 98.25 140 LYS B N 1
ATOM 2646 C CA . LYS B 1 140 ? -4.246 21.484 17.438 1 98.25 140 LYS B CA 1
ATOM 2647 C C . LYS B 1 140 ? -5.172 20.766 18.406 1 98.25 140 LYS B C 1
ATOM 2649 O O . LYS B 1 140 ? -4.723 19.953 19.219 1 98.25 140 LYS B O 1
ATOM 2654 N N . ASP B 1 141 ? -6.457 21.016 18.297 1 97.94 141 ASP B N 1
ATOM 2655 C CA . ASP B 1 141 ? -7.426 20.531 19.281 1 97.94 141 ASP B CA 1
ATOM 2656 C C . ASP B 1 141 ? -7.949 19.156 18.891 1 97.94 141 ASP B C 1
ATOM 2658 O O . ASP B 1 141 ? -8.242 18.328 19.766 1 97.94 141 ASP B O 1
ATOM 2662 N N . GLN B 1 142 ? -8.078 18.828 17.594 1 97.38 142 GLN B N 1
ATOM 2663 C CA . GLN B 1 142 ? -8.891 17.688 17.172 1 97.38 142 GLN B CA 1
ATOM 2664 C C . GLN B 1 142 ? -8.047 16.656 16.453 1 97.38 142 GLN B C 1
ATOM 2666 O O . GLN B 1 142 ? -8.453 15.5 16.312 1 97.38 142 GLN B O 1
ATOM 2671 N N . CYS B 1 143 ? -6.859 17.031 15.977 1 98.31 143 CYS B N 1
ATOM 2672 C CA . CYS B 1 143 ? -6.098 16.141 15.109 1 98.31 143 CYS B CA 1
ATOM 2673 C C . CYS B 1 143 ? -4.883 15.586 15.844 1 98.31 143 CYS B C 1
ATOM 2675 O O . CYS B 1 143 ? -4.52 16.078 16.906 1 98.31 143 CYS B O 1
ATOM 2677 N N . ILE B 1 144 ? -4.289 14.57 15.305 1 98.25 144 ILE B N 1
ATOM 2678 C CA . ILE B 1 144 ? -3.062 13.969 15.82 1 98.25 144 ILE B CA 1
ATOM 2679 C C . ILE B 1 144 ? -1.861 14.82 15.406 1 98.25 144 ILE B C 1
ATOM 2681 O O . ILE B 1 144 ? -1.648 15.07 14.219 1 98.25 144 ILE B O 1
ATOM 2685 N N . GLU B 1 145 ? -1.149 15.305 16.359 1 98.62 145 GLU B N 1
ATOM 2686 C CA . GLU B 1 145 ? 0.108 15.992 16.078 1 98.62 145 GLU B CA 1
ATOM 2687 C C . GLU B 1 145 ? 1.257 15 15.922 1 98.62 145 GLU B C 1
ATOM 2689 O O . GLU B 1 145 ? 1.411 14.086 16.734 1 98.62 145 GLU B O 1
ATOM 2694 N N . LEU B 1 146 ? 2.045 15.148 14.891 1 98.69 146 LEU B N 1
ATOM 2695 C CA . LEU B 1 146 ? 3.152 14.234 14.633 1 98.69 146 LEU B CA 1
ATOM 2696 C C . LEU B 1 146 ? 4.406 14.68 15.375 1 98.69 146 LEU B C 1
ATOM 2698 O O . LEU B 1 146 ? 4.703 15.875 15.438 1 98.69 146 LEU B O 1
ATOM 2702 N N . GLU B 1 147 ? 5.078 13.734 15.875 1 98.19 147 GLU B N 1
ATOM 2703 C CA . GLU B 1 147 ? 6.328 13.984 16.578 1 98.19 147 GLU B CA 1
ATOM 2704 C C . GLU B 1 147 ? 7.531 13.758 15.672 1 98.19 147 GLU B C 1
ATOM 2706 O O . GLU B 1 147 ? 7.625 12.734 14.992 1 98.19 147 GLU B O 1
ATOM 2711 N N . ILE B 1 148 ? 8.453 14.766 15.617 1 97.62 148 ILE B N 1
ATOM 2712 C CA . ILE B 1 148 ? 9.711 14.625 14.898 1 97.62 148 ILE B CA 1
ATOM 2713 C C . ILE B 1 148 ? 10.82 14.211 15.867 1 97.62 148 ILE B C 1
ATOM 2715 O O . ILE B 1 148 ? 11.031 14.867 16.891 1 97.62 148 ILE B O 1
ATOM 2719 N N . ILE B 1 149 ? 11.492 13.109 15.516 1 97.69 149 ILE B N 1
ATOM 2720 C CA . ILE B 1 149 ? 12.523 12.586 16.406 1 97.69 149 ILE B CA 1
ATOM 2721 C C . ILE B 1 149 ? 13.859 12.523 15.672 1 97.69 149 ILE B C 1
ATOM 2723 O O . ILE B 1 149 ? 13.922 12.75 14.461 1 97.69 149 ILE B O 1
ATOM 2727 N N . PHE B 1 150 ? 14.93 12.312 16.547 1 94.56 150 PHE B N 1
ATOM 2728 C CA . PHE B 1 150 ? 16.25 12.141 15.93 1 94.56 150 PHE B CA 1
ATOM 2729 C C . PHE B 1 150 ? 16.234 11 14.922 1 94.56 150 PHE B C 1
ATOM 2731 O O . PHE B 1 150 ? 15.664 9.938 15.18 1 94.56 150 PHE B O 1
ATOM 2738 N N . PRO B 1 151 ? 16.906 11.359 13.812 1 94.44 151 PRO B N 1
ATOM 2739 C CA . PRO B 1 151 ? 17.719 12.445 13.258 1 94.44 151 PRO B CA 1
ATOM 2740 C C . PRO B 1 151 ? 16.922 13.383 12.359 1 94.44 151 PRO B C 1
ATOM 2742 O O . PRO B 1 151 ? 17.422 13.82 11.32 1 94.44 151 PRO B O 1
ATOM 2745 N N . GLY B 1 152 ? 15.68 13.617 12.641 1 95.44 152 GLY B N 1
ATOM 2746 C CA . GLY B 1 152 ? 14.836 14.492 11.844 1 95.44 152 GLY B CA 1
ATOM 2747 C C . GLY B 1 152 ? 13.82 13.734 11.008 1 95.44 152 GLY B C 1
ATOM 2748 O O . GLY B 1 152 ? 13.703 13.969 9.805 1 95.44 152 GLY B O 1
ATOM 2749 N N . VAL B 1 153 ? 13.203 12.766 11.648 1 97.5 153 VAL B N 1
ATOM 2750 C CA . VAL B 1 153 ? 12.18 11.961 10.992 1 97.5 153 VAL B CA 1
ATOM 2751 C C . VAL B 1 153 ? 10.922 11.914 11.852 1 97.5 153 VAL B C 1
ATOM 2753 O O . VAL B 1 153 ? 10.977 12.195 13.055 1 97.5 153 VAL B O 1
ATOM 2756 N N . ILE B 1 154 ? 9.805 11.594 11.227 1 98.44 154 ILE B N 1
ATOM 2757 C CA . ILE B 1 154 ? 8.555 11.391 11.945 1 98.44 154 ILE B CA 1
ATOM 2758 C C . ILE B 1 154 ? 8.656 10.156 12.828 1 98.44 154 ILE B C 1
ATOM 2760 O O . ILE B 1 154 ? 9.195 9.125 12.414 1 98.44 154 ILE B O 1
ATOM 2764 N N . ASN B 1 155 ? 8.25 10.266 14.086 1 98.5 155 ASN B N 1
ATOM 2765 C CA . ASN B 1 155 ? 8.023 9.062 14.883 1 98.5 155 ASN B CA 1
ATOM 2766 C C . ASN B 1 155 ? 6.902 8.211 14.297 1 98.5 155 ASN B C 1
ATOM 2768 O O . ASN B 1 155 ? 5.785 8.203 14.805 1 98.5 155 ASN B O 1
ATOM 2772 N N . PHE B 1 156 ? 7.289 7.477 13.352 1 98.19 156 PHE B N 1
ATOM 2773 C CA . PHE B 1 156 ? 6.332 6.812 12.477 1 98.19 156 PHE B CA 1
ATOM 2774 C C . PHE B 1 156 ? 5.586 5.715 13.227 1 98.19 156 PHE B C 1
ATOM 2776 O O . PHE B 1 156 ? 4.402 5.477 12.977 1 98.19 156 PHE B O 1
ATOM 2783 N N . LYS B 1 157 ? 6.242 5.035 14.125 1 97.62 157 LYS B N 1
ATOM 2784 C CA . LYS B 1 157 ? 5.598 4.016 14.953 1 97.62 157 LYS B CA 1
ATOM 2785 C C . LYS B 1 157 ? 4.48 4.621 15.797 1 97.62 157 LYS B C 1
ATOM 2787 O O . LYS B 1 157 ? 3.371 4.082 15.844 1 97.62 157 LYS B O 1
ATOM 2792 N N . LYS B 1 158 ? 4.789 5.688 16.453 1 98.19 158 LYS B N 1
ATOM 2793 C CA . LYS B 1 158 ? 3.781 6.383 17.25 1 98.19 158 LYS B CA 1
ATOM 2794 C C . LYS B 1 158 ? 2.637 6.883 16.375 1 98.19 158 LYS B C 1
ATOM 2796 O O . LYS B 1 158 ? 1.475 6.855 16.797 1 98.19 158 LYS B O 1
ATOM 2801 N N . MET B 1 159 ? 2.979 7.363 15.227 1 98.19 159 MET B N 1
ATOM 2802 C CA . MET B 1 159 ? 1.979 7.852 14.273 1 98.19 159 MET B CA 1
ATOM 2803 C C . MET B 1 159 ? 0.964 6.762 13.945 1 98.19 159 MET B C 1
ATOM 2805 O O . MET B 1 159 ? -0.245 6.992 14.008 1 98.19 159 MET B O 1
ATOM 2809 N N . ILE B 1 160 ? 1.479 5.574 13.633 1 97.81 160 ILE B N 1
ATOM 2810 C CA . ILE B 1 160 ? 0.628 4.445 13.266 1 97.81 160 ILE B CA 1
ATOM 2811 C C . ILE B 1 160 ? -0.249 4.055 14.453 1 97.81 160 ILE B C 1
ATOM 2813 O O . ILE B 1 160 ? -1.45 3.824 14.297 1 97.81 160 ILE B O 1
ATOM 2817 N N . ASN B 1 161 ? 0.34 4.02 15.633 1 97.56 161 ASN B N 1
ATOM 2818 C CA . ASN B 1 161 ? -0.412 3.674 16.828 1 97.56 161 ASN B CA 1
ATOM 2819 C C . ASN B 1 161 ? -1.517 4.688 17.109 1 97.56 161 ASN B C 1
ATOM 2821 O O . ASN B 1 161 ? -2.646 4.312 17.438 1 97.56 161 ASN B O 1
ATOM 2825 N N . ASP B 1 162 ? -1.21 5.93 17.031 1 97.56 162 ASP B N 1
ATOM 2826 C CA . ASP B 1 162 ? -2.18 6.992 17.281 1 97.56 162 ASP B CA 1
ATOM 2827 C C . ASP B 1 162 ? -3.314 6.953 16.266 1 97.56 162 ASP B C 1
ATOM 2829 O O . ASP B 1 162 ? -4.473 7.199 16.609 1 97.56 162 ASP B O 1
ATOM 2833 N N . LEU B 1 163 ? -2.928 6.688 15.039 1 97.25 163 LEU B N 1
ATOM 2834 C CA . LEU B 1 163 ? -3.916 6.59 13.969 1 97.25 163 LEU B CA 1
ATOM 2835 C C . LEU B 1 163 ? -4.898 5.457 14.234 1 97.25 163 LEU B C 1
ATOM 2837 O O . LEU B 1 163 ? -6.113 5.637 14.102 1 97.25 163 LEU B O 1
ATOM 2841 N N . LYS B 1 164 ? -4.406 4.312 14.633 1 95.88 164 LYS B N 1
ATOM 2842 C CA . LYS B 1 164 ? -5.25 3.154 14.922 1 95.88 164 LYS B CA 1
ATOM 2843 C C . LYS B 1 164 ? -6.188 3.438 16.094 1 95.88 164 LYS B C 1
ATOM 2845 O O . LYS B 1 164 ? -7.363 3.066 16.047 1 95.88 164 LYS B O 1
ATOM 2850 N N . LEU B 1 165 ? -5.672 4.102 17.047 1 94.38 165 LEU B N 1
ATOM 2851 C CA . LEU B 1 165 ? -6.488 4.461 18.203 1 94.38 165 LEU B CA 1
ATOM 2852 C C . LEU B 1 165 ? -7.605 5.414 17.797 1 94.38 165 LEU B C 1
ATOM 2854 O O . LEU B 1 165 ? -8.734 5.297 18.281 1 94.38 165 LEU B O 1
ATOM 2858 N N . LYS B 1 166 ? -7.281 6.285 16.938 1 92.56 166 LYS B N 1
ATOM 2859 C CA . LYS B 1 166 ? -8.266 7.258 16.469 1 92.56 166 LYS B CA 1
ATOM 2860 C C . LYS B 1 166 ? -9.383 6.578 15.688 1 92.56 166 LYS B C 1
ATOM 2862 O O . LYS B 1 166 ? -10.547 6.969 15.789 1 92.56 166 LYS B O 1
ATOM 2867 N N . TYR B 1 167 ? -9.07 5.566 14.883 1 89.94 167 TYR B N 1
ATOM 2868 C CA . TYR B 1 167 ? -10.047 4.844 14.07 1 89.94 167 TYR B CA 1
ATOM 2869 C C . TYR B 1 167 ? -10.93 3.965 14.945 1 89.94 167 TYR B C 1
ATOM 2871 O O . TYR B 1 167 ? -12.102 3.748 14.625 1 89.94 167 TYR B O 1
ATOM 2879 N N . TYR B 1 168 ? -10.336 3.508 15.961 1 83.94 168 TYR B N 1
ATOM 2880 C CA . TYR B 1 168 ? -11.125 2.666 16.859 1 83.94 168 TYR B CA 1
ATOM 2881 C C . TYR B 1 168 ? -12.062 3.506 17.703 1 83.94 168 TYR B C 1
ATOM 2883 O O . TYR B 1 168 ? -13.109 3.021 18.156 1 83.94 168 TYR B O 1
ATOM 2891 N N . ASP B 1 169 ? -11.648 4.73 17.938 1 77.5 169 ASP B N 1
ATOM 2892 C CA . ASP B 1 169 ? -12.453 5.629 18.766 1 77.5 169 ASP B CA 1
ATOM 2893 C C . ASP B 1 169 ? -13.602 6.234 17.953 1 77.5 169 ASP B C 1
ATOM 2895 O O . ASP B 1 169 ? -14.625 6.617 18.516 1 77.5 169 ASP B O 1
ATOM 2899 N N . ASP B 1 170 ? -13.445 6.344 16.625 1 67.44 170 ASP B N 1
ATOM 2900 C CA . ASP B 1 170 ? -14.484 6.949 15.797 1 67.44 170 ASP B CA 1
ATOM 2901 C C . ASP B 1 170 ? -15.602 5.949 15.5 1 67.44 170 ASP B C 1
ATOM 2903 O O . ASP B 1 170 ? -16.781 6.32 15.438 1 67.44 170 ASP B O 1
#